Protein AF-0000000073367921 (afdb_homodimer)

Foldseek 3Di:
DDPPPPPCVVVVPDDDDQDADAPDDQVPFDADDDPVSVQVVVLVVDDPVPLLFKKWKKKFFAAPRRGTLDMDTQDIDGDVDTDGDLCSVVVVNVSSVGQEMEMEIEDSVQDADDDPVRLVVVVVNQVVCVVVNHHYPWYWYDDNVDIDICVVVVND/DDPPPPCCVVVVPDDDDQDADAPDDQVPFDADDDPVSVQVVVLVVDDPVPLLFKKWKKKFFAAPRRGTLDMDTQDIDGDVDTDGDLCSVVVVNVSSVGQEMEMEIEDSVQDADDDPVRLVVVVVNQVVCVVVNHHYPWYWYDDNVDIDICVVVVND

InterPro domains:
  IPR001405 Uncharacterised protein family UPF0758 [PTHR30471] (14-155)
  IPR020891 Uncharacterised protein family UPF0758, conserved site [PS01302] (105-110)
  IPR025657 RadC-like JAB domain [PF04002] (32-154)
  IPR025657 RadC-like JAB domain [cd08071] (36-151)
  IPR037518 MPN domain [PS50249] (31-156)

Secondary structure (DSSP, 8-state):
-------GGGGGSBPPP------S-GGGS-B--SHHHHHHHHHHHS-TTTTTTSEEEEEEEE-TTSBEEEEEEEEEE-TT-PPP-HHHHHHHHHHTT-SEEEEEEE-TTS--PPPHHHHHHHHHHHHHHHHTT--EEEEEEE-SS-EEETTTTT--/-------TTGGGSBPP-------S-GGGS-B--SHHHHHHHHHHHS-TTTTTTSEEEEEEEE-TTSBEEEEEEEEEE-TT-PPP-HHHHHHHHHHTT-SEEEEEEE-TTS--PPPHHHHHHHHHHHHHHHHTT--EEEEEEE-SS-EEETTTTT--

Solvent-accessible surface area (backbone atoms only — not comparable to full-atom values): 17488 Å² total; per-residue (Å²): 135,82,82,75,78,71,79,58,62,57,79,55,39,48,73,84,82,95,82,71,85,76,92,60,62,72,87,72,25,53,65,51,86,45,71,65,49,46,47,52,51,50,56,68,63,46,58,78,90,36,50,61,69,32,27,40,33,34,37,40,27,16,37,88,83,32,24,45,58,22,51,41,78,59,29,72,28,57,89,89,56,58,74,76,47,50,46,59,48,48,42,52,34,52,54,67,61,30,45,28,33,34,38,35,34,35,35,40,86,59,59,46,75,77,50,72,67,53,51,51,50,51,49,53,49,36,51,42,16,54,63,43,64,28,40,59,69,35,42,35,25,41,42,101,85,51,71,31,45,28,48,84,69,69,70,107,136,83,81,73,76,70,78,56,56,48,77,50,38,45,72,79,82,93,82,71,85,79,92,62,62,72,85,76,29,57,65,52,85,46,74,65,48,47,48,52,56,50,54,71,67,46,56,78,91,36,50,60,70,32,28,41,33,35,36,39,26,16,36,88,82,31,24,47,58,23,55,45,78,59,29,73,30,55,88,88,56,57,76,77,47,48,46,58,48,49,42,52,32,51,54,66,60,30,45,27,34,34,38,36,34,34,35,41,86,59,60,46,77,78,51,71,68,52,51,50,50,51,50,53,50,35,50,43,15,54,63,41,65,27,41,59,69,36,43,34,25,41,43,102,86,51,72,31,45,29,47,84,70,68,70,108

Sequence (312 aa):
MKNQHQNTDWQKVSEIELIYKTKVKSTERPCITSSRDAYRILLDSWDPGKIEFFEQFKVLLLSQSNRVLGIYEVSSGGISGTLVDMRMLFAAALKAAAVGIIITHNHPSGKTSPSEADRNMTRKIREAGKLLDIPLLDHLIVTPETYYSFADEGALMKNQHQNTDWQKVSEIELIYKTKVKSTERPCITSSRDAYRILLDSWDPGKIEFFEQFKVLLLSQSNRVLGIYEVSSGGISGTLVDMRMLFAAALKAAAVGIIITHNHPSGKTSPSEADRNMTRKIREAGKLLDIPLLDHLIVTPETYYSFADEGAL

Structure (mmCIF, N/CA/C/O backbone):
data_AF-0000000073367921-model_v1
#
loop_
_entity.id
_entity.type
_entity.pdbx_description
1 polymer 'DNA repair protein RadC'
#
loop_
_atom_site.group_PDB
_atom_site.id
_atom_site.type_symbol
_atom_site.label_atom_id
_atom_site.label_alt_id
_atom_site.label_comp_id
_atom_site.label_asym_id
_atom_site.label_entity_id
_atom_site.label_seq_id
_atom_site.pdbx_PDB_ins_code
_atom_site.Cartn_x
_atom_site.Cartn_y
_atom_site.Cartn_z
_atom_site.occupancy
_atom_site.B_iso_or_equiv
_atom_site.auth_seq_id
_atom_site.auth_comp_id
_atom_site.auth_asym_id
_atom_site.auth_atom_id
_atom_site.pdbx_PDB_model_num
ATOM 1 N N . MET A 1 1 ? 3.629 49.969 3.33 1 35.19 1 MET A N 1
ATOM 2 C CA . MET A 1 1 ? 3.104 49.188 2.217 1 35.19 1 MET A CA 1
ATOM 3 C C . MET A 1 1 ? 3.697 47.781 2.213 1 35.19 1 MET A C 1
ATOM 5 O O . MET A 1 1 ? 4.844 47.594 1.809 1 35.19 1 MET A O 1
ATOM 9 N N . LYS A 1 2 ? 3.479 46.906 3.295 1 35.84 2 LYS A N 1
ATOM 10 C CA . LYS A 1 2 ? 4.133 45.656 3.662 1 35.84 2 LYS A CA 1
ATOM 11 C C . LYS A 1 2 ? 3.889 44.562 2.607 1 35.84 2 LYS A C 1
ATOM 13 O O . LYS A 1 2 ? 2.752 44.375 2.174 1 35.84 2 LYS A O 1
ATOM 18 N N . ASN A 1 3 ? 4.824 44.219 1.714 1 33.72 3 ASN A N 1
ATOM 19 C CA . ASN A 1 3 ? 4.887 43.156 0.721 1 33.72 3 ASN A CA 1
ATOM 20 C C . ASN A 1 3 ? 4.453 41.812 1.311 1 33.72 3 ASN A C 1
ATOM 22 O O . ASN A 1 3 ? 5.152 41.25 2.146 1 33.72 3 ASN A O 1
ATOM 26 N N . GLN A 1 4 ? 3.213 41.531 1.454 1 33.66 4 GLN A N 1
ATOM 27 C CA . GLN A 1 4 ? 2.656 40.25 1.873 1 33.66 4 GLN A CA 1
ATOM 28 C C . GLN A 1 4 ? 3.221 39.125 1.035 1 33.66 4 GLN A C 1
ATOM 30 O O . GLN A 1 4 ? 2.91 39 -0.152 1 33.66 4 GLN A O 1
ATOM 35 N N . HIS A 1 5 ? 4.445 38.688 1.117 1 36.75 5 HIS A N 1
ATOM 36 C CA . HIS A 1 5 ? 4.992 37.469 0.537 1 36.75 5 HIS A CA 1
ATOM 37 C C . HIS A 1 5 ? 3.996 36.312 0.636 1 36.75 5 HIS A C 1
ATOM 39 O O . HIS A 1 5 ? 3.717 35.844 1.731 1 36.75 5 HIS A O 1
ATOM 45 N N . GLN A 1 6 ? 2.926 36.281 -0.144 1 38.12 6 GLN A N 1
ATOM 46 C CA . GLN A 1 6 ? 1.988 35.188 -0.309 1 38.12 6 GLN A CA 1
ATOM 47 C C . GLN A 1 6 ? 2.723 33.844 -0.423 1 38.12 6 GLN A C 1
ATOM 49 O O . GLN A 1 6 ? 3.559 33.688 -1.312 1 38.12 6 GLN A O 1
ATOM 54 N N . ASN A 1 7 ? 3.117 33.281 0.628 1 37.12 7 ASN A N 1
ATOM 55 C CA . ASN A 1 7 ? 3.773 31.969 0.697 1 37.12 7 ASN A CA 1
ATOM 56 C C . ASN A 1 7 ? 3.127 30.969 -0.251 1 37.12 7 ASN A C 1
ATOM 58 O O . ASN A 1 7 ? 2.041 30.453 0.025 1 37.12 7 ASN A O 1
ATOM 62 N N . THR A 1 8 ? 3.182 31.172 -1.61 1 44.78 8 THR A N 1
ATOM 63 C CA . THR A 1 8 ? 2.814 30.438 -2.814 1 44.78 8 THR A CA 1
ATOM 64 C C . THR A 1 8 ? 3.387 29.031 -2.777 1 44.78 8 THR A C 1
ATOM 66 O O . THR A 1 8 ? 3.303 28.297 -3.764 1 44.78 8 THR A O 1
ATOM 69 N N . ASP A 1 9 ? 3.971 28.734 -1.716 1 49.84 9 ASP A N 1
ATOM 70 C CA . ASP A 1 9 ? 4.668 27.453 -1.732 1 49.84 9 ASP A CA 1
ATOM 71 C C . ASP A 1 9 ? 3.688 26.297 -1.879 1 49.84 9 ASP A C 1
ATOM 73 O O . ASP A 1 9 ? 4.004 25.281 -2.508 1 49.84 9 ASP A O 1
ATOM 77 N N . TRP A 1 10 ? 2.463 26.547 -1.35 1 47.75 10 TRP A N 1
ATOM 78 C CA . TRP A 1 10 ? 1.469 25.484 -1.453 1 47.75 10 TRP A CA 1
ATOM 79 C C . TRP A 1 10 ? 1.066 25.266 -2.906 1 47.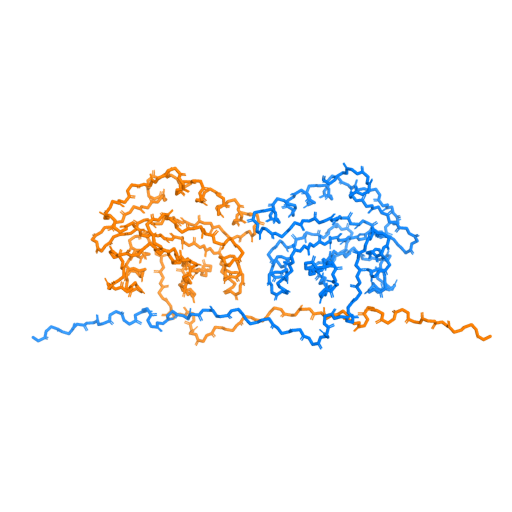75 10 TRP A C 1
ATOM 81 O O . TRP A 1 10 ? 0.648 24.156 -3.275 1 47.75 10 TRP A O 1
ATOM 91 N N . GLN A 1 11 ? 1.005 26.359 -3.621 1 48.75 11 GLN A N 1
ATOM 92 C CA . GLN A 1 11 ? 0.584 26.234 -5.012 1 48.75 11 GLN A CA 1
ATOM 93 C C . GLN A 1 11 ? 1.491 25.281 -5.777 1 48.75 11 GLN A C 1
ATOM 95 O O . GLN A 1 11 ? 1.134 24.812 -6.859 1 48.75 11 GLN A O 1
ATOM 100 N N . LYS A 1 12 ? 2.553 25.078 -5.031 1 49.38 12 LYS A N 1
ATOM 101 C CA . LYS A 1 12 ? 3.52 24.25 -5.754 1 49.38 12 LYS A CA 1
ATOM 102 C C . LYS A 1 12 ? 3.363 22.781 -5.402 1 49.38 12 LYS A C 1
ATOM 104 O O . LYS A 1 12 ? 4.16 21.938 -5.828 1 49.38 12 LYS A O 1
ATOM 109 N N . VAL A 1 13 ? 2.34 22.516 -4.633 1 49.47 13 VAL A N 1
ATOM 110 C CA . VAL A 1 13 ? 2.164 21.109 -4.234 1 49.47 13 VAL A CA 1
ATOM 111 C C . VAL A 1 13 ? 1.193 20.422 -5.191 1 49.47 13 VAL A C 1
ATOM 113 O O . VAL A 1 13 ? 0.125 20.953 -5.496 1 49.47 13 VAL A O 1
ATOM 116 N N . SER A 1 14 ? 1.563 19.422 -5.977 1 47.34 14 SER A N 1
ATOM 117 C CA . SER A 1 14 ? 0.716 18.703 -6.926 1 47.34 14 SER A CA 1
ATOM 118 C C . SER A 1 14 ? -0.32 17.859 -6.211 1 47.34 14 SER A C 1
ATOM 120 O O . SER A 1 14 ? -0.023 17.25 -5.18 1 47.34 14 SER A O 1
ATOM 122 N N . GLU A 1 15 ? -1.602 18.141 -6.445 1 48.62 15 GLU A N 1
ATOM 123 C CA . GLU A 1 15 ? -2.654 17.188 -6.082 1 48.62 15 GLU A CA 1
ATOM 124 C C . GLU A 1 15 ? -2.555 15.914 -6.906 1 48.62 15 GLU A C 1
ATOM 126 O O . GLU A 1 15 ? -2.326 15.961 -8.117 1 48.62 15 GLU A O 1
ATOM 131 N N . ILE A 1 16 ? -2.459 14.727 -6.371 1 48.38 16 ILE A N 1
ATOM 132 C CA . ILE A 1 16 ? -2.346 13.445 -7.07 1 48.38 16 ILE A CA 1
ATOM 133 C C . ILE A 1 16 ? -3.725 12.805 -7.203 1 48.38 16 ILE A C 1
ATOM 135 O O . ILE A 1 16 ? -4.492 12.766 -6.238 1 48.38 16 ILE A O 1
ATOM 139 N N . GLU A 1 17 ? -4.246 12.547 -8.547 1 47.72 17 GLU A N 1
ATOM 140 C CA . GLU A 1 17 ? -5.449 11.773 -8.828 1 47.72 17 GLU A CA 1
ATOM 141 C C . GLU A 1 17 ? -5.102 10.359 -9.289 1 47.72 17 GLU A C 1
ATOM 143 O O . GLU A 1 17 ? -4.188 10.172 -10.094 1 47.72 17 GLU A O 1
ATOM 148 N N . LEU A 1 18 ? -5.676 9.266 -8.703 1 46.84 18 LEU A N 1
ATOM 149 C CA . LEU A 1 18 ? -5.48 7.867 -9.07 1 46.84 18 LEU A CA 1
ATOM 150 C C . LEU A 1 18 ? -6.48 7.438 -10.133 1 46.84 18 LEU A C 1
ATOM 152 O O . LEU A 1 18 ? -7.695 7.551 -9.93 1 46.84 18 LEU A O 1
ATOM 156 N N . ILE A 1 19 ? -6.043 7.324 -11.492 1 44.56 19 ILE A N 1
ATOM 157 C CA . ILE A 1 19 ? -6.914 6.848 -12.562 1 44.56 19 ILE A CA 1
ATOM 158 C C . ILE A 1 19 ? -6.539 5.414 -12.938 1 44.56 19 ILE A C 1
ATOM 160 O O . ILE A 1 19 ? -5.363 5.105 -13.141 1 44.56 19 ILE A O 1
ATOM 164 N N . TYR A 1 20 ? -7.48 4.402 -12.836 1 47.53 20 TYR A N 1
ATOM 165 C CA . TYR A 1 20 ? -7.367 2.994 -13.203 1 47.53 20 TYR A CA 1
ATOM 166 C C . TYR A 1 20 ? -7.926 2.754 -14.602 1 47.53 20 TYR A C 1
ATOM 168 O O . TYR A 1 20 ? -9.039 3.176 -14.914 1 47.53 20 TYR A O 1
ATOM 176 N N . LYS A 1 21 ? -7.031 2.326 -15.594 1 49.62 21 LYS A N 1
ATOM 177 C CA . LYS A 1 21 ? -7.582 2.012 -16.906 1 49.62 21 LYS A CA 1
ATOM 178 C C . LYS A 1 21 ? -7.352 0.547 -17.266 1 49.62 21 LYS A C 1
ATOM 180 O O . LYS A 1 21 ? -6.238 0.036 -17.125 1 49.62 21 LYS A O 1
ATOM 185 N N . THR A 1 22 ? -8.453 -0.285 -17.203 1 56.12 22 THR A N 1
ATOM 186 C CA . THR A 1 22 ? -8.328 -1.652 -17.703 1 56.12 22 THR A CA 1
ATOM 187 C C . THR A 1 22 ? -8.93 -1.784 -19.094 1 56.12 22 THR A C 1
ATOM 189 O O . THR A 1 22 ? -9.93 -1.131 -19.406 1 56.12 22 THR A O 1
ATOM 192 N N . LYS A 1 23 ? -8.117 -2.5 -20 1 58.22 23 LYS A N 1
ATOM 193 C CA . LYS A 1 23 ? -8.531 -2.623 -21.391 1 58.22 23 LYS A CA 1
ATOM 194 C C . LYS A 1 23 ? -9.477 -3.811 -21.578 1 58.22 23 LYS A C 1
ATOM 196 O O . LYS A 1 23 ? -10.117 -3.939 -22.625 1 58.22 23 LYS A O 1
ATOM 201 N N . VAL A 1 24 ? -9.57 -4.738 -20.656 1 65.06 24 VAL A N 1
ATOM 202 C CA . VAL A 1 24 ? -10.352 -5.945 -20.906 1 65.06 24 VAL A CA 1
ATOM 203 C C . VAL A 1 24 ? -11.664 -5.867 -20.141 1 65.06 24 VAL A C 1
ATOM 205 O O . VAL A 1 24 ? -11.703 -5.402 -19 1 65.06 24 VAL A O 1
ATOM 208 N N . LYS A 1 25 ? -12.75 -6.234 -20.844 1 73.94 25 LYS A N 1
ATOM 209 C CA . LYS A 1 25 ? -14.047 -6.273 -20.188 1 73.94 25 LYS A CA 1
ATOM 210 C C . LYS A 1 25 ? -14.031 -7.238 -19 1 73.94 25 LYS A C 1
ATOM 212 O O . LYS A 1 25 ? -13.492 -8.344 -19.094 1 73.94 25 LYS A O 1
ATOM 217 N N . SER A 1 26 ? -14.539 -6.859 -17.969 1 76.12 26 SER A N 1
ATOM 218 C CA . SER A 1 26 ? -14.523 -7.59 -16.703 1 76.12 26 SER A CA 1
ATOM 219 C C . SER A 1 26 ? -15.094 -8.992 -16.875 1 76.12 26 SER A C 1
ATOM 221 O O . SER A 1 26 ? -14.57 -9.953 -16.312 1 76.12 26 SER A O 1
ATOM 223 N N . THR A 1 27 ? -16.062 -9.141 -17.703 1 77.94 27 THR A N 1
ATOM 224 C CA . THR A 1 27 ? -16.766 -10.414 -17.844 1 77.94 27 THR A CA 1
ATOM 225 C C . THR A 1 27 ? -15.93 -11.422 -18.609 1 77.94 27 THR A C 1
ATOM 227 O O . THR A 1 27 ? -16.188 -12.625 -18.578 1 77.94 27 THR A O 1
ATOM 230 N N . GLU A 1 28 ? -14.992 -10.992 -19.266 1 85.25 28 GLU A N 1
ATOM 231 C CA . GLU A 1 28 ? -14.164 -11.859 -20.109 1 85.25 28 GLU A CA 1
ATOM 232 C C . GLU A 1 28 ? -12.906 -12.305 -19.375 1 85.25 28 GLU A C 1
ATOM 234 O O . GLU A 1 28 ? -12.164 -13.172 -19.844 1 85.25 28 GLU A O 1
ATOM 239 N N . ARG A 1 29 ? -12.805 -11.859 -18.234 1 88.88 29 ARG A N 1
ATOM 240 C CA . ARG A 1 29 ? -11.633 -12.211 -17.438 1 88.88 29 ARG A CA 1
ATOM 241 C C . ARG A 1 29 ? -11.812 -13.555 -16.75 1 88.88 29 ARG A C 1
ATOM 243 O O . ARG A 1 29 ? -12.906 -13.867 -16.266 1 88.88 29 ARG A O 1
ATOM 250 N N . PRO A 1 30 ? -10.75 -14.359 -16.703 1 90.94 30 PRO A N 1
ATOM 251 C CA . PRO A 1 30 ? -10.859 -15.633 -15.984 1 90.94 30 PRO A CA 1
ATOM 252 C C . PRO A 1 30 ? -11.258 -15.453 -14.523 1 90.94 30 PRO A C 1
ATOM 254 O O . PRO A 1 30 ? -10.859 -14.477 -13.883 1 90.94 30 PRO A O 1
ATOM 257 N N . CYS A 1 31 ? -12.039 -16.391 -14.031 1 94.38 31 CYS A N 1
ATOM 258 C CA . CYS A 1 31 ? -12.461 -16.406 -12.633 1 94.38 31 CYS A CA 1
ATOM 259 C C . CYS A 1 31 ? -11.695 -17.469 -11.844 1 94.38 31 CYS A C 1
ATOM 261 O O . CYS A 1 31 ? -11.555 -18.609 -12.297 1 94.38 31 CYS A O 1
ATOM 263 N N . ILE A 1 32 ? -11.18 -17.125 -10.711 1 96.56 32 ILE A N 1
ATOM 264 C CA . ILE A 1 32 ? -10.461 -18.062 -9.852 1 96.56 32 ILE A CA 1
ATOM 265 C C . ILE A 1 32 ? -11.414 -18.641 -8.805 1 96.56 32 ILE A C 1
ATOM 267 O O . ILE A 1 32 ? -11.953 -17.891 -7.977 1 96.56 32 ILE A O 1
ATOM 271 N N . THR A 1 33 ? -11.547 -19.922 -8.812 1 96.62 33 THR A N 1
ATOM 272 C CA . THR A 1 33 ? -12.445 -20.531 -7.848 1 96.62 33 THR A CA 1
ATOM 273 C C . THR A 1 33 ? -11.711 -21.578 -7.008 1 96.62 33 THR A C 1
ATOM 275 O O . THR A 1 33 ? -12.281 -22.156 -6.082 1 96.62 33 THR A O 1
ATOM 278 N N . SER A 1 34 ? -10.469 -21.812 -7.352 1 97.69 34 SER A N 1
ATOM 279 C CA . SER A 1 34 ? -9.641 -22.766 -6.629 1 97.69 34 SER A CA 1
ATOM 280 C C . SER A 1 34 ? -8.156 -22.484 -6.82 1 97.69 34 SER A C 1
ATOM 282 O O . SER A 1 34 ? -7.785 -21.719 -7.715 1 97.69 34 SER A O 1
ATOM 284 N N . SER A 1 35 ? -7.402 -23.156 -5.926 1 98.38 35 SER A N 1
ATOM 285 C CA . SER A 1 35 ? -5.957 -23.047 -6.094 1 98.38 35 SER A CA 1
ATOM 286 C C . SER A 1 35 ? -5.512 -23.625 -7.434 1 98.38 35 SER A C 1
ATOM 288 O O . SER A 1 35 ? -4.555 -23.125 -8.039 1 98.38 35 SER A O 1
ATOM 290 N N . ARG A 1 36 ? -6.172 -24.594 -7.875 1 97.69 36 ARG A N 1
ATOM 291 C CA . ARG A 1 36 ? -5.855 -25.203 -9.164 1 97.69 36 ARG A CA 1
ATOM 292 C C . ARG A 1 36 ? -6.086 -24.219 -10.305 1 97.69 36 ARG A C 1
ATOM 294 O O . ARG A 1 36 ? -5.277 -24.141 -11.234 1 97.69 36 ARG A O 1
ATOM 301 N N . ASP A 1 37 ? -7.203 -23.484 -10.266 1 96.44 37 ASP A N 1
ATOM 302 C CA . ASP A 1 37 ? -7.457 -22.438 -11.258 1 96.44 37 ASP A CA 1
ATOM 303 C C . ASP A 1 37 ? -6.312 -21.422 -11.305 1 96.44 37 ASP A C 1
ATOM 305 O O . ASP A 1 37 ? -5.82 -21.094 -12.383 1 96.44 37 ASP A O 1
ATOM 309 N N . ALA A 1 38 ? -5.957 -21.016 -10.109 1 97.38 38 ALA A N 1
ATOM 310 C CA . ALA A 1 38 ? -4.875 -20.047 -10 1 97.38 38 ALA A CA 1
ATOM 311 C C . ALA A 1 38 ? -3.576 -20.594 -10.586 1 97.38 38 ALA A C 1
ATOM 313 O O . ALA A 1 38 ? -2.904 -19.922 -11.367 1 97.38 38 ALA A O 1
ATOM 314 N N . TYR A 1 39 ? -3.316 -21.812 -10.219 1 97.38 39 TYR A N 1
ATOM 315 C CA . TYR A 1 39 ? -2.105 -22.453 -10.711 1 97.38 39 TYR A CA 1
ATOM 316 C C . TYR A 1 39 ? -2.09 -22.5 -12.234 1 97.38 39 TYR A C 1
ATOM 318 O O . TYR A 1 39 ? -1.087 -22.156 -12.859 1 97.38 39 TYR A O 1
ATOM 326 N N . ARG A 1 40 ? -3.121 -22.891 -12.812 1 95 40 ARG A N 1
ATOM 327 C CA . ARG A 1 40 ? -3.199 -23.016 -14.258 1 95 40 ARG A CA 1
ATOM 328 C C . ARG A 1 40 ? -2.975 -21.672 -14.938 1 95 40 ARG A C 1
ATOM 330 O O . ARG A 1 40 ? -2.191 -21.578 -15.891 1 95 40 ARG A O 1
ATOM 337 N N . ILE A 1 41 ? -3.639 -20.688 -14.477 1 92.25 41 ILE A N 1
ATOM 338 C CA . ILE A 1 41 ? -3.543 -19.359 -15.062 1 92.25 41 ILE A CA 1
ATOM 339 C C . ILE A 1 41 ? -2.115 -18.828 -14.922 1 92.25 41 ILE A C 1
ATOM 341 O O . ILE A 1 41 ? -1.557 -18.266 -15.867 1 92.25 41 ILE A O 1
ATOM 345 N N . LEU A 1 42 ? -1.522 -19.047 -13.766 1 92.25 42 LEU A N 1
ATOM 346 C CA . LEU A 1 42 ? -0.17 -18.578 -13.492 1 92.25 42 LEU A CA 1
ATOM 347 C C . LEU A 1 42 ? 0.849 -19.328 -14.352 1 92.25 42 LEU A C 1
ATOM 349 O O . LEU A 1 42 ? 1.748 -18.703 -14.93 1 92.25 42 LEU A O 1
ATOM 353 N N . LEU A 1 43 ? 0.703 -20.609 -14.398 1 91.12 43 LEU A N 1
ATOM 354 C CA . LEU A 1 43 ? 1.623 -21.406 -15.203 1 91.12 43 LEU A CA 1
ATOM 355 C C . LEU A 1 43 ? 1.553 -20.984 -16.672 1 91.12 43 LEU A C 1
ATOM 357 O O . LEU A 1 43 ? 2.582 -20.875 -17.344 1 91.12 43 LEU A O 1
ATOM 361 N N . ASP A 1 44 ? 0.338 -20.703 -17.156 1 88.31 44 ASP A N 1
ATOM 362 C CA . ASP A 1 44 ? 0.147 -20.297 -18.547 1 88.31 44 ASP A CA 1
ATOM 363 C C . ASP A 1 44 ? 0.842 -18.969 -18.828 1 88.31 44 ASP A C 1
ATOM 365 O O . ASP A 1 44 ? 1.261 -18.703 -19.953 1 88.31 44 ASP A O 1
ATOM 369 N N . SER A 1 45 ? 0.952 -18.203 -17.797 1 84.5 45 SER A N 1
ATOM 370 C CA . SER A 1 45 ? 1.554 -16.891 -17.969 1 84.5 45 SER A CA 1
ATOM 371 C C . SER A 1 45 ? 3.068 -16.953 -17.797 1 84.5 45 SER A C 1
ATOM 373 O O . SER A 1 45 ? 3.766 -15.961 -18.062 1 84.5 45 SER A O 1
ATOM 375 N N . TRP A 1 46 ? 3.574 -18.125 -17.344 1 88.44 46 TRP A N 1
ATOM 376 C CA . TRP A 1 46 ? 4.996 -18.25 -17.047 1 88.44 46 TRP A CA 1
ATOM 377 C C . TRP A 1 46 ? 5.793 -18.609 -18.297 1 88.44 46 TRP A C 1
ATOM 379 O O . TRP A 1 46 ? 5.336 -19.391 -19.125 1 88.44 46 TRP A O 1
ATOM 389 N N . ASP A 1 47 ? 6.902 -17.969 -18.469 1 85.38 47 ASP A N 1
ATOM 390 C CA . ASP A 1 47 ? 7.832 -18.344 -19.516 1 85.38 47 ASP A CA 1
ATOM 391 C C . ASP A 1 47 ? 8.461 -19.703 -19.234 1 85.38 47 ASP A C 1
ATOM 393 O O . ASP A 1 47 ? 9.227 -19.859 -18.281 1 85.38 47 ASP A O 1
ATOM 397 N N . PRO A 1 48 ? 8.148 -20.672 -20.078 1 86.38 48 PRO A N 1
ATOM 398 C CA . PRO A 1 48 ? 8.68 -22.016 -19.828 1 86.38 48 PRO A CA 1
ATOM 399 C C . PRO A 1 48 ? 10.211 -22.047 -19.859 1 86.38 48 PRO A C 1
ATOM 401 O O . PRO A 1 48 ? 10.82 -22.906 -19.219 1 86.38 48 PRO A O 1
ATOM 404 N N . GLY A 1 49 ? 10.812 -21.203 -20.547 1 86.12 49 GLY A N 1
ATOM 405 C CA . GLY A 1 49 ? 12.266 -21.156 -20.656 1 86.12 49 GLY A CA 1
ATOM 406 C C . GLY A 1 49 ? 12.938 -20.562 -19.422 1 86.12 49 GLY A C 1
ATOM 407 O O . GLY A 1 49 ? 14.156 -20.625 -19.297 1 86.12 49 GLY A O 1
ATOM 408 N N . LYS A 1 50 ? 12.094 -20.109 -18.469 1 87.06 50 LYS A N 1
ATOM 409 C CA . LYS A 1 50 ? 12.68 -19.438 -17.312 1 87.06 50 LYS A CA 1
ATOM 410 C C . LYS A 1 50 ? 12.336 -20.156 -16.016 1 87.06 50 LYS A C 1
ATOM 412 O O . LYS A 1 50 ? 13.094 -20.094 -15.047 1 87.06 50 LYS A O 1
ATOM 417 N N . ILE A 1 51 ? 11.258 -20.797 -15.969 1 87.5 51 ILE A N 1
ATOM 418 C CA . ILE A 1 51 ? 10.672 -21.281 -14.727 1 87.5 51 ILE A CA 1
ATOM 419 C C . ILE A 1 51 ? 11.617 -22.281 -14.062 1 87.5 51 ILE A C 1
ATOM 421 O O . ILE A 1 51 ? 11.578 -22.469 -12.844 1 87.5 51 ILE A O 1
ATOM 425 N N . GLU A 1 52 ? 12.523 -22.875 -14.844 1 86.69 52 GLU A N 1
ATOM 426 C CA . GLU A 1 52 ? 13.43 -23.859 -14.266 1 86.69 52 GLU A CA 1
ATOM 427 C C . GLU A 1 52 ? 14.805 -23.266 -14 1 86.69 52 GLU A C 1
ATOM 429 O O . GLU A 1 52 ? 15.68 -23.922 -13.438 1 86.69 52 GLU A O 1
ATOM 434 N N . PHE A 1 53 ? 14.977 -22.016 -14.32 1 85.25 53 PHE A N 1
ATOM 435 C CA . PHE A 1 53 ? 16.312 -21.453 -14.242 1 85.25 53 PHE A CA 1
ATOM 436 C C . PHE A 1 53 ? 16.344 -20.266 -13.289 1 85.25 53 PHE A C 1
ATOM 438 O O . PHE A 1 53 ? 17.359 -20 -12.648 1 85.25 53 PHE A O 1
ATOM 445 N N . PHE A 1 54 ? 15.242 -19.562 -13.266 1 86.69 54 PHE A N 1
ATOM 446 C CA . PHE A 1 54 ? 15.156 -18.344 -12.453 1 86.69 54 PHE A CA 1
ATOM 447 C C . PHE A 1 54 ? 14.008 -18.438 -11.461 1 86.69 54 PHE A C 1
ATOM 449 O O . PHE A 1 54 ? 12.961 -19.016 -11.758 1 86.69 54 PHE A O 1
ATOM 456 N N . GLU A 1 55 ? 14.273 -17.875 -10.32 1 90.94 55 GLU A N 1
ATOM 457 C CA . GLU A 1 55 ? 13.164 -17.688 -9.391 1 90.94 55 GLU A CA 1
ATOM 458 C C . GLU A 1 55 ? 12.414 -16.391 -9.672 1 90.94 55 GLU A C 1
ATOM 460 O O . GLU A 1 55 ? 13.023 -15.328 -9.789 1 90.94 55 GLU A O 1
ATOM 465 N N . GLN A 1 56 ? 11.211 -16.547 -9.883 1 91.88 56 GLN A N 1
ATOM 466 C CA . GLN A 1 56 ? 10.344 -15.406 -10.148 1 91.88 56 GLN A CA 1
ATOM 467 C C . GLN A 1 56 ? 9.195 -15.336 -9.148 1 91.88 56 GLN A C 1
ATOM 469 O O . GLN A 1 56 ? 8.641 -16.359 -8.758 1 91.88 56 GLN A O 1
ATOM 474 N N . PHE A 1 57 ? 8.969 -14.125 -8.703 1 94.06 57 PHE A N 1
ATOM 475 C CA . PHE A 1 57 ? 7.855 -13.844 -7.801 1 94.06 57 PHE A CA 1
ATOM 476 C C . PHE A 1 57 ? 6.801 -12.984 -8.492 1 94.06 57 PHE A C 1
ATOM 478 O O . PHE A 1 57 ? 7.113 -11.922 -9.031 1 94.06 57 PHE A O 1
ATOM 485 N N . LYS A 1 58 ? 5.57 -13.469 -8.477 1 92.94 58 LYS A N 1
ATOM 486 C CA . LYS A 1 58 ? 4.473 -12.773 -9.148 1 92.94 58 LYS A CA 1
ATOM 487 C C . LYS A 1 58 ? 3.271 -12.609 -8.227 1 92.94 58 LYS A C 1
ATOM 489 O O . LYS A 1 58 ? 3.162 -13.312 -7.215 1 92.94 58 LYS A O 1
ATOM 494 N N . VAL A 1 59 ? 2.477 -11.68 -8.617 1 96.06 59 VAL A N 1
ATOM 495 C CA . VAL A 1 59 ? 1.222 -11.484 -7.898 1 96.06 59 VAL A CA 1
ATOM 496 C C . VAL A 1 59 ? 0.055 -11.484 -8.883 1 96.06 59 VAL A C 1
ATOM 498 O O . VAL A 1 59 ? 0.141 -10.891 -9.961 1 96.06 59 VAL A O 1
ATOM 501 N N . LEU A 1 60 ? -0.911 -12.281 -8.617 1 95.62 60 LEU A N 1
ATOM 502 C CA . LEU A 1 60 ? -2.197 -12.305 -9.305 1 95.62 60 LEU A CA 1
ATOM 503 C C . LEU A 1 60 ? -3.188 -11.359 -8.633 1 95.62 60 LEU A C 1
ATOM 505 O O . LEU A 1 60 ? -3.457 -11.477 -7.438 1 95.62 60 LEU A O 1
ATOM 509 N N . LEU A 1 61 ? -3.723 -10.398 -9.375 1 95.56 61 LEU A N 1
ATOM 510 C CA . LEU A 1 61 ? -4.613 -9.359 -8.875 1 95.56 61 LEU A CA 1
ATOM 511 C C . LEU A 1 61 ? -6.07 -9.695 -9.188 1 95.56 61 LEU A C 1
ATOM 513 O O . LEU A 1 61 ? -6.414 -9.961 -10.336 1 95.56 61 LEU A O 1
ATOM 517 N N . LEU A 1 62 ? -6.91 -9.586 -8.156 1 96.44 62 LEU A N 1
ATOM 518 C CA . LEU A 1 62 ? -8.266 -10.086 -8.344 1 96.44 62 LEU A CA 1
ATOM 519 C C . LEU A 1 62 ? -9.297 -9.008 -8.023 1 96.44 62 LEU A C 1
ATOM 521 O O . LEU A 1 62 ? -9.07 -8.164 -7.152 1 96.44 62 LEU A O 1
ATOM 525 N N . SER A 1 63 ? -10.383 -9.133 -8.734 1 94.31 63 SER A N 1
ATOM 526 C CA . SER A 1 63 ? -11.547 -8.312 -8.438 1 94.31 63 SER A CA 1
ATOM 527 C C . SER A 1 63 ? -12.391 -8.93 -7.32 1 94.31 63 SER A C 1
ATOM 529 O O . SER A 1 63 ? -12.07 -10.016 -6.824 1 94.31 63 SER A O 1
ATOM 531 N N . GLN A 1 64 ? -13.352 -8.211 -6.961 1 94.31 64 GLN A N 1
ATOM 532 C CA . GLN A 1 64 ? -14.25 -8.656 -5.902 1 94.31 64 GLN A CA 1
ATOM 533 C C . GLN A 1 64 ? -14.891 -10 -6.254 1 94.31 64 GLN A C 1
ATOM 535 O O . GLN A 1 64 ? -15.164 -10.812 -5.367 1 94.31 64 GLN A O 1
ATOM 540 N N . SER A 1 65 ? -15.125 -10.211 -7.527 1 94.44 65 SER A N 1
ATOM 541 C CA . SER A 1 65 ? -15.742 -11.453 -7.977 1 94.44 65 SER A CA 1
ATOM 542 C C . SER A 1 65 ? -14.695 -12.516 -8.281 1 94.44 65 SER A C 1
ATOM 544 O O . SER A 1 65 ? -14.984 -13.508 -8.961 1 94.44 65 SER A O 1
ATOM 546 N N . ASN A 1 66 ? -13.438 -12.312 -7.914 1 95.38 66 ASN A N 1
ATOM 547 C CA . ASN A 1 66 ? -12.312 -13.227 -8.086 1 95.38 66 ASN A CA 1
ATOM 548 C C . ASN A 1 66 ? -11.945 -13.398 -9.555 1 95.38 66 ASN A C 1
ATOM 550 O O . ASN A 1 66 ? -11.539 -14.477 -9.977 1 95.38 66 ASN A O 1
ATOM 554 N N . ARG A 1 67 ? -12.242 -12.344 -10.273 1 94.44 67 ARG A N 1
ATOM 555 C CA . ARG A 1 67 ? -11.781 -12.32 -11.656 1 94.44 67 ARG A CA 1
ATOM 556 C C . ARG A 1 67 ? -10.391 -11.695 -11.758 1 94.44 67 ARG A C 1
ATOM 558 O O . ARG A 1 67 ? -10.086 -10.727 -11.055 1 94.44 67 ARG A O 1
ATOM 565 N N . VAL A 1 68 ? -9.672 -12.219 -12.703 1 93.12 68 VAL A N 1
ATOM 566 C CA . VAL A 1 68 ? -8.273 -11.805 -12.836 1 93.12 68 VAL A CA 1
ATOM 567 C C . VAL A 1 68 ? -8.203 -10.422 -13.477 1 93.12 68 VAL A C 1
ATOM 569 O O . VAL A 1 68 ? -8.641 -10.242 -14.617 1 93.12 68 VAL A O 1
ATOM 572 N N . LEU A 1 69 ? -7.629 -9.516 -12.688 1 91.12 69 LEU A N 1
ATOM 573 C CA . LEU A 1 69 ? -7.391 -8.172 -13.195 1 91.12 69 LEU A CA 1
ATOM 574 C C . LEU A 1 69 ? -6.07 -8.102 -13.961 1 91.12 69 LEU A C 1
ATOM 576 O O . LEU A 1 69 ? -5.934 -7.332 -14.906 1 91.12 69 LEU A O 1
ATOM 580 N N . GLY A 1 70 ? -5.121 -8.867 -13.516 1 89.44 70 GLY A N 1
ATOM 581 C CA . GLY A 1 70 ? -3.793 -8.891 -14.109 1 89.44 70 GLY A CA 1
ATOM 582 C C . GLY A 1 70 ? -2.783 -9.672 -13.289 1 89.44 70 GLY A C 1
ATOM 583 O O . GLY A 1 70 ? -3.092 -10.133 -12.188 1 89.44 70 GLY A O 1
ATOM 584 N N . ILE A 1 71 ? -1.643 -9.906 -13.93 1 90.44 71 ILE A N 1
ATOM 585 C CA . ILE A 1 71 ? -0.493 -10.523 -13.281 1 90.44 71 ILE A CA 1
ATOM 586 C C . ILE A 1 71 ? 0.705 -9.578 -13.336 1 90.44 71 ILE A C 1
ATOM 588 O O . ILE A 1 71 ? 0.962 -8.953 -14.367 1 90.44 71 ILE A O 1
ATOM 592 N N . TYR A 1 72 ? 1.362 -9.414 -12.219 1 89 72 TYR A N 1
ATOM 593 C CA . TYR A 1 72 ? 2.543 -8.562 -12.133 1 89 72 TYR A CA 1
ATOM 594 C C . TYR A 1 72 ? 3.744 -9.344 -11.609 1 89 72 TYR A C 1
ATOM 596 O O . TYR A 1 72 ? 3.652 -10.016 -10.578 1 89 72 TYR A O 1
ATOM 604 N N . GLU A 1 73 ? 4.832 -9.297 -12.406 1 90.12 73 GLU A N 1
ATOM 605 C CA . GLU A 1 73 ? 6.086 -9.875 -11.922 1 90.12 73 GLU A CA 1
ATOM 606 C C . GLU A 1 73 ? 6.82 -8.914 -10.992 1 90.12 73 GLU A C 1
ATOM 608 O O . GLU A 1 73 ? 7.355 -7.898 -11.438 1 90.12 73 GLU A O 1
ATOM 613 N N . VAL A 1 74 ? 6.879 -9.273 -9.75 1 89.94 74 VAL A N 1
ATOM 614 C CA . VAL A 1 74 ? 7.426 -8.398 -8.719 1 89.94 74 VAL A CA 1
ATOM 615 C C . VAL A 1 74 ? 8.953 -8.469 -8.734 1 89.94 74 VAL A C 1
ATOM 617 O O . VAL A 1 74 ? 9.625 -7.449 -8.555 1 89.94 74 VAL A O 1
ATOM 620 N N . SER A 1 75 ? 9.445 -9.625 -8.805 1 87.5 75 SER A N 1
ATOM 621 C CA . SER A 1 75 ? 10.891 -9.797 -8.805 1 87.5 75 SER A CA 1
ATOM 622 C C . SER A 1 75 ? 11.297 -11.023 -9.625 1 87.5 75 SER A C 1
ATOM 624 O O . SER A 1 75 ? 10.5 -11.938 -9.82 1 87.5 75 SER A O 1
ATOM 626 N N . SER A 1 76 ? 12.406 -10.828 -10.172 1 86 76 SER A N 1
ATOM 627 C CA . SER A 1 76 ? 13.055 -11.93 -10.875 1 86 76 SER A CA 1
ATOM 628 C C . SER A 1 76 ? 14.539 -12.023 -10.516 1 86 76 SER A C 1
ATOM 630 O O . SER A 1 76 ? 15.227 -11 -10.453 1 86 76 SER A O 1
ATOM 632 N N . GLY A 1 77 ? 15.055 -13.07 -9.938 1 74.88 77 GLY A N 1
ATOM 633 C CA . GLY A 1 77 ? 16.453 -13.164 -9.555 1 74.88 77 GLY A CA 1
ATOM 634 C C . GLY A 1 77 ? 17 -14.578 -9.648 1 74.88 77 GLY A C 1
ATOM 635 O O . GLY A 1 77 ? 16.297 -15.5 -10.062 1 74.88 77 GLY A O 1
ATOM 636 N N . GLY A 1 78 ? 18.297 -14.617 -9.445 1 59.28 78 GLY A N 1
ATOM 637 C CA . GLY A 1 78 ? 19.031 -15.859 -9.461 1 59.28 78 GLY A CA 1
ATOM 638 C C . GLY A 1 78 ? 18.797 -16.719 -8.234 1 59.28 78 GLY A C 1
ATOM 639 O O . GLY A 1 78 ? 17.766 -16.578 -7.566 1 59.28 78 GLY A O 1
ATOM 640 N N . ILE A 1 79 ? 19.688 -17.562 -7.832 1 50.06 79 ILE A N 1
ATOM 641 C CA . ILE A 1 79 ? 19.703 -18.656 -6.871 1 50.06 79 ILE A CA 1
ATOM 642 C C . ILE A 1 79 ? 19.422 -18.125 -5.473 1 50.06 79 ILE A C 1
ATOM 644 O O . ILE A 1 79 ? 18.781 -18.797 -4.66 1 50.06 79 ILE A O 1
ATOM 648 N N . SER A 1 80 ? 19.922 -16.953 -5.219 1 50.25 80 SER A N 1
ATOM 649 C CA . SER A 1 80 ? 19.922 -16.594 -3.803 1 50.25 80 SER A CA 1
ATOM 650 C C . SER A 1 80 ? 18.562 -16.062 -3.367 1 50.25 8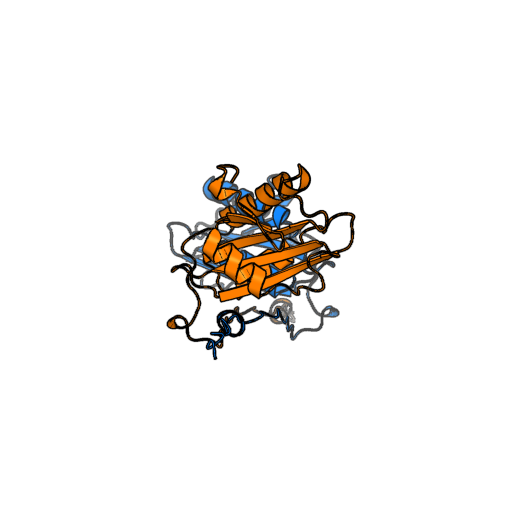0 SER A C 1
ATOM 652 O O . SER A 1 80 ? 18.391 -15.688 -2.207 1 50.25 80 SER A O 1
ATOM 654 N N . GLY A 1 81 ? 17.594 -16.281 -4.098 1 55.16 81 GLY A N 1
ATOM 655 C CA . GLY A 1 81 ? 16.25 -15.945 -3.656 1 55.16 81 GLY A CA 1
ATOM 656 C C . GLY A 1 81 ? 15.875 -14.492 -3.924 1 55.16 81 GLY A C 1
ATOM 657 O O . GLY A 1 81 ? 16.734 -13.68 -4.238 1 55.16 81 GLY A O 1
ATOM 658 N N . THR A 1 82 ? 14.75 -14.211 -4.449 1 56.22 82 THR A N 1
ATOM 659 C CA . THR A 1 82 ? 14.367 -12.852 -4.809 1 56.22 82 THR A CA 1
ATOM 660 C C . THR A 1 82 ? 13.695 -12.148 -3.629 1 56.22 82 THR A C 1
ATOM 662 O O . THR A 1 82 ? 12.938 -12.773 -2.879 1 56.22 82 THR A O 1
ATOM 665 N N . LEU A 1 83 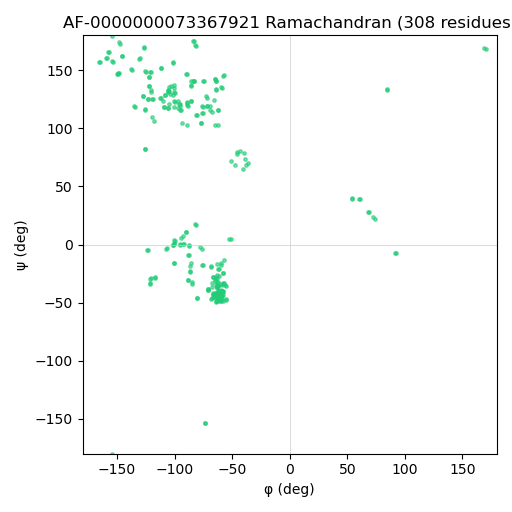? 14.234 -11.047 -3.127 1 74.75 83 LEU A N 1
ATOM 666 C CA . LEU A 1 83 ? 13.602 -10.141 -2.18 1 74.75 83 LEU A CA 1
ATOM 667 C C . LEU A 1 83 ? 12.352 -9.516 -2.777 1 74.75 83 LEU A C 1
ATOM 669 O O . LEU A 1 83 ? 12.328 -9.156 -3.957 1 74.75 83 LEU A O 1
ATOM 673 N N . VAL A 1 84 ? 11.234 -9.789 -2.225 1 88.75 84 VAL A N 1
ATOM 674 C CA . VAL A 1 84 ? 9.977 -9.219 -2.695 1 88.75 84 VAL A CA 1
ATOM 675 C C . VAL A 1 84 ? 9.914 -7.738 -2.32 1 88.75 84 VAL A C 1
ATOM 677 O O . VAL A 1 84 ? 10.078 -7.383 -1.151 1 88.75 84 VAL A O 1
ATOM 680 N N . ASP A 1 85 ? 9.812 -6.969 -3.354 1 90.38 85 ASP A N 1
ATOM 681 C CA . ASP A 1 85 ? 9.602 -5.543 -3.141 1 90.38 85 ASP A CA 1
ATOM 682 C C . ASP A 1 85 ? 8.148 -5.254 -2.762 1 90.38 85 ASP A C 1
ATOM 684 O O . ASP A 1 85 ? 7.273 -5.223 -3.627 1 90.38 85 ASP A O 1
ATOM 688 N N . MET A 1 86 ? 7.914 -4.988 -1.53 1 94.31 86 MET A N 1
ATOM 689 C CA . MET A 1 86 ? 6.574 -4.785 -0.985 1 94.31 86 MET A CA 1
ATOM 690 C C . MET A 1 86 ? 5.906 -3.57 -1.619 1 94.31 86 MET A C 1
ATOM 692 O O . MET A 1 86 ? 4.699 -3.574 -1.858 1 94.31 86 MET A O 1
ATOM 696 N N . ARG A 1 87 ? 6.703 -2.592 -1.866 1 92 87 ARG A N 1
ATOM 697 C CA . ARG A 1 87 ? 6.16 -1.371 -2.455 1 92 87 ARG A CA 1
ATOM 698 C C . ARG A 1 87 ? 5.609 -1.636 -3.852 1 92 87 ARG A C 1
ATOM 700 O O . ARG A 1 87 ? 4.488 -1.228 -4.168 1 92 87 ARG A O 1
ATOM 707 N N . MET A 1 88 ? 6.379 -2.428 -4.57 1 89.19 88 MET A N 1
ATOM 708 C CA . MET A 1 88 ? 5.961 -2.717 -5.938 1 89.19 88 MET A CA 1
ATOM 709 C C . MET A 1 88 ? 4.734 -3.627 -5.949 1 89.19 88 MET A C 1
ATOM 711 O O . MET A 1 88 ? 3.816 -3.428 -6.746 1 89.19 88 MET A O 1
ATOM 715 N N . LEU A 1 89 ? 4.773 -4.516 -5.078 1 94.19 89 LEU A N 1
ATOM 716 C CA . LEU A 1 89 ? 3.662 -5.457 -4.988 1 94.19 89 LEU A CA 1
ATOM 717 C C . LEU A 1 89 ? 2.354 -4.727 -4.707 1 94.19 89 LEU A C 1
ATOM 719 O O . LEU A 1 89 ? 1.38 -4.879 -5.449 1 94.19 89 LEU A O 1
ATOM 723 N N . PHE A 1 90 ? 2.371 -3.889 -3.781 1 95.12 90 PHE A N 1
ATOM 724 C CA . PHE A 1 90 ? 1.111 -3.273 -3.379 1 95.12 90 PHE A CA 1
ATOM 725 C C . PHE A 1 90 ? 0.807 -2.051 -4.234 1 95.12 90 PHE A C 1
ATOM 727 O O . PHE A 1 90 ? -0.352 -1.65 -4.363 1 95.12 90 PHE A O 1
ATOM 734 N N . ALA A 1 91 ? 1.836 -1.463 -4.82 1 90.19 91 ALA A N 1
ATOM 735 C CA . ALA A 1 91 ? 1.551 -0.456 -5.84 1 90.19 91 ALA A CA 1
ATOM 736 C C . ALA A 1 91 ? 0.722 -1.047 -6.977 1 90.19 91 ALA A C 1
ATOM 738 O O . ALA A 1 91 ? -0.258 -0.442 -7.418 1 90.19 91 ALA A O 1
ATOM 739 N N . ALA A 1 92 ? 1.104 -2.236 -7.406 1 88.88 92 ALA A N 1
ATOM 740 C CA . ALA A 1 92 ? 0.369 -2.916 -8.469 1 88.88 92 ALA A CA 1
ATOM 741 C C . ALA A 1 92 ? -1.06 -3.23 -8.039 1 88.88 92 ALA A C 1
ATOM 743 O O . ALA A 1 92 ? -2.008 -3.014 -8.797 1 88.88 92 ALA A O 1
ATOM 744 N N . ALA A 1 93 ? -1.197 -3.725 -6.816 1 94.31 93 ALA A N 1
ATOM 745 C CA . ALA A 1 93 ? -2.514 -4.09 -6.301 1 94.31 93 ALA A CA 1
ATOM 746 C C . ALA A 1 93 ? -3.432 -2.875 -6.227 1 94.31 93 ALA A C 1
ATOM 748 O O . ALA A 1 93 ? -4.594 -2.939 -6.645 1 94.31 93 ALA A O 1
ATOM 749 N N . LEU A 1 94 ? -2.904 -1.812 -5.734 1 90 94 LEU A N 1
ATOM 750 C CA . LEU A 1 94 ? -3.697 -0.601 -5.559 1 90 94 LEU A CA 1
ATOM 751 C C . LEU A 1 94 ? -4.012 0.042 -6.902 1 90 94 LEU A C 1
ATOM 753 O O . LEU A 1 94 ? -5.133 0.508 -7.125 1 90 94 LEU A O 1
ATOM 757 N N . LYS A 1 95 ? -3.061 -0.003 -7.766 1 84.75 95 LYS A N 1
ATOM 758 C CA . LYS A 1 95 ? -3.256 0.564 -9.102 1 84.75 95 LYS A CA 1
ATOM 759 C C . LYS A 1 95 ? -4.352 -0.179 -9.859 1 84.75 95 LYS A C 1
ATOM 761 O O . LYS A 1 95 ? -5.137 0.435 -10.578 1 84.75 95 LYS A O 1
ATOM 766 N N . ALA A 1 96 ? -4.426 -1.44 -9.648 1 87.12 96 ALA A N 1
ATOM 767 C CA . ALA A 1 96 ? -5.398 -2.275 -10.352 1 87.12 96 ALA A CA 1
ATOM 768 C C . ALA A 1 96 ? -6.73 -2.311 -9.609 1 87.12 96 ALA A C 1
ATOM 770 O O . ALA A 1 96 ? -7.664 -2.996 -10.031 1 87.12 96 ALA A O 1
ATOM 771 N N . ALA A 1 97 ? -6.758 -1.589 -8.453 1 89.31 97 ALA A N 1
ATOM 772 C CA . ALA A 1 97 ? -7.926 -1.633 -7.574 1 89.31 97 ALA A CA 1
ATOM 773 C C . ALA A 1 97 ? -8.273 -3.07 -7.199 1 89.31 97 ALA A C 1
ATOM 775 O O . ALA A 1 97 ? -9.445 -3.449 -7.195 1 89.31 97 ALA A O 1
ATOM 776 N N . ALA A 1 98 ? -7.238 -3.844 -6.961 1 93.94 98 ALA A N 1
ATOM 777 C CA . ALA A 1 98 ? -7.453 -5.23 -6.562 1 93.94 98 ALA A CA 1
ATOM 778 C C . ALA A 1 98 ? -8.141 -5.312 -5.199 1 93.94 98 ALA A C 1
ATOM 780 O O . ALA A 1 98 ? -7.828 -4.535 -4.297 1 93.94 98 ALA A O 1
ATOM 781 N N . VAL A 1 99 ? -9.023 -6.27 -5.066 1 96.12 99 VAL A N 1
ATOM 782 C CA . VAL A 1 99 ? -9.727 -6.488 -3.805 1 96.12 99 VAL A CA 1
ATOM 783 C C . VAL A 1 99 ? -9.086 -7.656 -3.057 1 96.12 99 VAL A C 1
ATOM 785 O O . VAL A 1 99 ? -9.266 -7.805 -1.847 1 96.12 99 VAL A O 1
ATOM 788 N N . GLY A 1 100 ? -8.289 -8.445 -3.736 1 97.75 100 GLY A N 1
ATOM 789 C CA . GLY A 1 100 ? -7.516 -9.57 -3.227 1 97.75 100 GLY A CA 1
ATOM 790 C C . GLY A 1 100 ? -6.348 -9.945 -4.121 1 97.75 100 GLY A C 1
ATOM 791 O O . GLY A 1 100 ? -6.309 -9.562 -5.293 1 97.75 100 GLY A O 1
ATOM 792 N N . ILE A 1 101 ? -5.41 -10.672 -3.479 1 98.25 101 ILE A N 1
ATOM 793 C CA . ILE A 1 101 ? -4.246 -11.039 -4.273 1 98.25 101 ILE A CA 1
ATOM 794 C C . ILE A 1 101 ? -3.869 -12.492 -3.992 1 98.25 101 ILE A C 1
ATOM 796 O O . ILE A 1 101 ? -4.172 -13.023 -2.922 1 98.25 101 ILE A O 1
ATOM 800 N N . ILE A 1 102 ? -3.281 -13.141 -4.961 1 98.5 102 ILE A N 1
ATOM 801 C CA . ILE A 1 102 ? -2.57 -14.414 -4.84 1 98.5 102 ILE A CA 1
ATOM 802 C C . ILE A 1 102 ? -1.116 -14.234 -5.27 1 98.5 102 ILE A C 1
ATOM 804 O O . ILE A 1 102 ? -0.84 -13.695 -6.344 1 98.5 102 ILE A O 1
ATOM 808 N N . ILE A 1 103 ? -0.24 -14.625 -4.348 1 98.06 103 ILE A N 1
ATOM 809 C CA . ILE A 1 103 ? 1.168 -14.523 -4.719 1 98.06 103 ILE A CA 1
ATOM 810 C C . ILE A 1 103 ? 1.698 -15.906 -5.113 1 98.06 103 ILE A C 1
ATOM 812 O O . ILE A 1 103 ? 1.12 -16.922 -4.742 1 98.06 103 ILE A O 1
ATOM 816 N N . THR A 1 104 ? 2.756 -15.828 -5.898 1 96.88 104 THR A N 1
ATOM 817 C CA . THR A 1 104 ? 3.365 -17.078 -6.363 1 96.88 104 THR A CA 1
ATOM 818 C C . THR A 1 104 ? 4.863 -16.891 -6.586 1 96.88 104 THR A C 1
ATOM 820 O O . THR A 1 104 ? 5.32 -15.789 -6.902 1 96.88 104 THR A O 1
ATOM 823 N N . HIS A 1 105 ? 5.566 -17.906 -6.332 1 95.5 105 HIS A N 1
ATOM 824 C CA . HIS A 1 105 ? 6.938 -18 -6.82 1 95.5 105 HIS A CA 1
ATOM 825 C C . HIS A 1 105 ? 7.301 -19.438 -7.176 1 95.5 105 HIS A C 1
ATOM 827 O O . HIS A 1 105 ? 6.555 -20.375 -6.859 1 95.5 105 HIS A O 1
ATOM 833 N N . ASN A 1 106 ? 8.367 -19.547 -7.953 1 93.94 106 ASN A N 1
ATOM 834 C CA . ASN A 1 106 ? 8.852 -20.875 -8.32 1 93.94 106 ASN A CA 1
ATOM 835 C C . ASN A 1 106 ? 10.203 -21.172 -7.668 1 93.94 106 ASN A C 1
ATOM 837 O O . ASN A 1 106 ? 10.922 -20.25 -7.27 1 93.94 106 ASN A O 1
ATOM 841 N N . HIS A 1 107 ? 10.352 -22.391 -7.488 1 90.81 107 HIS A N 1
ATOM 842 C CA . HIS A 1 107 ? 11.68 -22.875 -7.16 1 90.81 107 HIS A CA 1
ATOM 843 C C . HIS A 1 107 ? 12.312 -23.594 -8.352 1 90.81 107 HIS A C 1
ATOM 845 O O . HIS A 1 107 ? 11.82 -24.625 -8.797 1 90.81 107 HIS A O 1
ATOM 851 N N . PRO A 1 108 ? 13.391 -23.094 -8.844 1 87.56 108 PRO A N 1
ATOM 852 C CA . PRO A 1 108 ? 14.031 -23.766 -9.977 1 87.56 108 PRO A CA 1
ATOM 853 C C . PRO A 1 108 ? 14.398 -25.219 -9.672 1 87.56 108 PRO A C 1
ATOM 855 O O . PRO A 1 108 ? 14.445 -26.062 -10.57 1 87.56 108 PRO A O 1
ATOM 858 N N . SER A 1 109 ? 14.578 -25.578 -8.43 1 86.25 109 SER A N 1
ATOM 859 C CA . SER A 1 109 ? 14.945 -26.922 -8.016 1 86.25 109 SER A CA 1
ATOM 860 C C . SER A 1 109 ? 13.812 -27.906 -8.266 1 86.25 109 SER A C 1
ATOM 862 O O . SER A 1 109 ? 14.023 -29.125 -8.242 1 86.25 109 SER A O 1
ATOM 864 N N . GLY A 1 110 ? 12.602 -27.422 -8.422 1 89.81 110 GLY A N 1
ATOM 865 C CA . GLY A 1 110 ? 11.453 -28.281 -8.625 1 89.81 110 GLY A CA 1
ATOM 866 C C . GLY A 1 110 ? 10.742 -28.656 -7.336 1 89.81 110 GLY A C 1
ATOM 867 O O . GLY A 1 110 ? 9.664 -29.25 -7.363 1 89.81 110 GLY A O 1
ATOM 868 N N . LYS A 1 111 ? 11.273 -28.312 -6.188 1 92.12 111 LYS A N 1
ATOM 869 C CA . LYS A 1 111 ? 10.625 -28.578 -4.906 1 92.12 111 LYS A CA 1
ATOM 870 C C . LYS A 1 111 ? 9.602 -27.5 -4.578 1 92.12 111 LYS A C 1
ATOM 872 O O . LYS A 1 111 ? 9.836 -26.312 -4.82 1 92.12 111 LYS A O 1
ATOM 877 N N . THR A 1 112 ? 8.484 -27.953 -4.004 1 95.94 112 THR A N 1
ATOM 878 C CA . THR A 1 112 ? 7.441 -26.984 -3.719 1 95.94 112 THR A CA 1
ATOM 879 C C . THR A 1 112 ? 7.352 -26.703 -2.221 1 95.94 112 THR A C 1
ATOM 881 O O . THR A 1 112 ? 6.594 -25.828 -1.789 1 95.94 112 THR A O 1
ATOM 884 N N . SER A 1 113 ? 8.125 -27.391 -1.444 1 96.31 113 SER A N 1
ATOM 885 C CA . SER A 1 113 ? 8.078 -27.156 -0.005 1 96.31 113 SER A CA 1
ATOM 886 C C . SER A 1 113 ? 8.547 -25.734 0.338 1 96.31 113 SER A C 1
ATOM 888 O O . SER A 1 113 ? 9.602 -25.297 -0.114 1 96.31 113 SER A O 1
ATOM 890 N N . PRO A 1 114 ? 7.824 -25.062 1.162 1 96.31 114 PRO A N 1
ATOM 891 C CA . PRO A 1 114 ? 8.211 -23.688 1.497 1 96.31 114 PRO A CA 1
ATOM 892 C C . PRO A 1 114 ? 9.414 -23.625 2.436 1 96.31 114 PRO A C 1
ATOM 894 O O . PRO A 1 114 ? 9.531 -24.453 3.35 1 96.31 114 PRO A O 1
ATOM 897 N N . SER A 1 115 ? 10.289 -22.688 2.213 1 93.38 115 SER A N 1
ATOM 898 C CA . SER A 1 115 ? 11.367 -22.359 3.143 1 93.38 115 SER A CA 1
ATOM 899 C C . SER A 1 115 ? 10.875 -21.438 4.25 1 93.38 115 SER A C 1
ATOM 901 O O . SER A 1 115 ? 9.727 -20.984 4.223 1 93.38 115 SER A O 1
ATOM 903 N N . GLU A 1 116 ? 11.703 -21.203 5.254 1 94.75 116 GLU A N 1
ATOM 904 C CA . GLU A 1 116 ? 11.375 -20.219 6.285 1 94.75 116 GLU A CA 1
ATOM 905 C C . GLU A 1 116 ? 11.258 -18.828 5.699 1 94.75 116 GLU A C 1
ATOM 907 O O . GLU A 1 116 ? 10.414 -18.031 6.133 1 94.75 116 GLU A O 1
ATOM 912 N N . ALA A 1 117 ? 12.102 -18.531 4.742 1 92.88 117 ALA A N 1
ATOM 913 C CA . ALA A 1 117 ? 12.039 -17.234 4.066 1 92.88 117 ALA A CA 1
ATOM 914 C C . ALA A 1 117 ? 10.703 -17.062 3.354 1 92.88 117 ALA A C 1
ATOM 916 O O . ALA A 1 117 ? 10.117 -15.969 3.385 1 92.88 117 ALA A O 1
ATOM 917 N N . ASP A 1 118 ? 10.211 -18.156 2.717 1 94.5 118 AS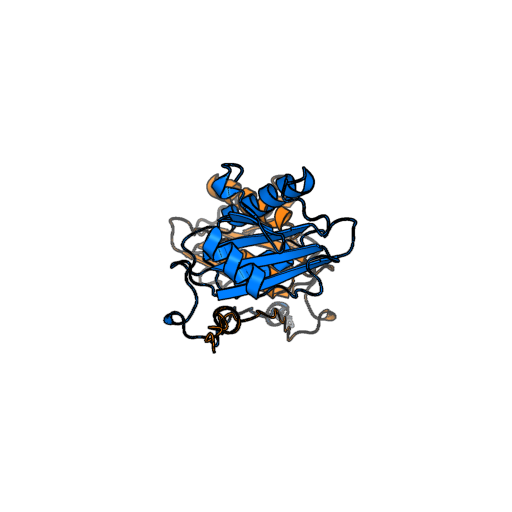P A N 1
ATOM 918 C CA . ASP A 1 118 ? 8.906 -18.109 2.068 1 94.5 118 ASP A CA 1
ATOM 919 C C . ASP A 1 118 ? 7.801 -17.812 3.078 1 94.5 118 ASP A C 1
ATOM 921 O O . ASP A 1 118 ? 6.922 -16.984 2.822 1 94.5 118 ASP A O 1
ATOM 925 N N . ARG A 1 119 ? 7.867 -18.453 4.184 1 96.94 119 ARG A N 1
ATOM 926 C CA . ARG A 1 119 ? 6.852 -18.281 5.223 1 96.94 119 ARG A CA 1
ATOM 927 C C . ARG A 1 119 ? 6.871 -16.875 5.797 1 96.94 119 ARG A C 1
ATOM 929 O O . ARG A 1 119 ? 5.82 -16.266 6.012 1 96.94 119 ARG A O 1
ATOM 936 N N . ASN A 1 120 ? 8.023 -16.422 6.031 1 95.44 120 ASN A N 1
ATOM 937 C CA . ASN A 1 120 ? 8.164 -15.07 6.566 1 95.44 120 ASN A CA 1
ATOM 938 C C . ASN A 1 120 ? 7.633 -14.023 5.594 1 95.44 120 ASN A C 1
ATOM 940 O O . ASN A 1 120 ? 6.906 -13.109 5.992 1 95.44 120 ASN A O 1
ATOM 944 N N . MET A 1 121 ? 8.008 -14.18 4.383 1 94.62 121 MET A N 1
ATOM 945 C CA . MET A 1 121 ? 7.543 -13.258 3.348 1 94.62 121 MET A CA 1
ATOM 946 C C . MET A 1 121 ? 6.023 -13.312 3.223 1 94.62 121 MET A C 1
ATOM 948 O O . MET A 1 121 ? 5.371 -12.273 3.098 1 94.62 121 MET A O 1
ATOM 952 N N . THR A 1 122 ? 5.488 -14.508 3.221 1 97.31 122 THR A N 1
ATOM 953 C CA . THR A 1 122 ? 4.043 -14.688 3.143 1 97.31 122 THR A CA 1
ATOM 954 C C . THR A 1 122 ? 3.348 -13.977 4.301 1 97.31 122 THR A C 1
ATOM 956 O O . THR A 1 122 ? 2.34 -13.297 4.102 1 97.31 122 THR A O 1
ATOM 959 N N . ARG A 1 123 ? 3.916 -14.055 5.453 1 97.19 123 ARG A N 1
ATOM 960 C CA . ARG A 1 123 ? 3.346 -13.414 6.633 1 97.19 123 ARG A CA 1
ATOM 961 C C . ARG A 1 123 ? 3.355 -11.891 6.492 1 97.19 123 ARG A C 1
ATOM 963 O O . ARG A 1 123 ? 2.367 -11.227 6.809 1 97.19 123 ARG A O 1
ATOM 970 N N . LYS A 1 124 ? 4.434 -11.398 6.055 1 96.06 124 LYS A N 1
ATOM 971 C CA . LYS A 1 124 ? 4.559 -9.953 5.891 1 96.06 124 LYS A CA 1
ATOM 972 C C . LYS A 1 124 ? 3.549 -9.422 4.875 1 96.06 124 LYS A C 1
ATOM 974 O O . LYS A 1 124 ? 2.908 -8.398 5.105 1 96.06 124 LYS A O 1
ATOM 979 N N . ILE A 1 125 ? 3.428 -10.133 3.803 1 97.56 125 ILE A N 1
ATOM 980 C CA . ILE A 1 125 ? 2.5 -9.719 2.754 1 97.56 125 ILE A CA 1
ATOM 981 C C . ILE A 1 125 ? 1.065 -9.812 3.27 1 97.56 125 ILE A C 1
ATOM 983 O O . ILE A 1 125 ? 0.248 -8.922 3.006 1 97.56 125 ILE A O 1
ATOM 987 N N . ARG A 1 126 ? 0.84 -10.859 3.953 1 98.19 126 ARG A N 1
ATOM 988 C CA . ARG A 1 126 ? -0.489 -11.031 4.531 1 98.19 126 ARG A CA 1
ATOM 989 C C . ARG A 1 126 ? -0.819 -9.883 5.484 1 98.19 126 ARG A C 1
ATOM 991 O O . ARG A 1 126 ? -1.926 -9.336 5.449 1 98.19 126 ARG A O 1
ATOM 998 N N . GLU A 1 127 ? 0.091 -9.508 6.309 1 97.25 127 GLU A N 1
ATOM 999 C CA . GLU A 1 127 ? -0.106 -8.422 7.266 1 97.25 127 GLU A CA 1
ATOM 1000 C C . GLU A 1 127 ? -0.347 -7.098 6.555 1 97.25 127 GLU A C 1
ATOM 1002 O O . GLU A 1 127 ? -1.273 -6.359 6.898 1 97.25 127 GLU A O 1
ATOM 1007 N N . ALA A 1 128 ? 0.485 -6.84 5.625 1 97.06 128 ALA A N 1
ATOM 1008 C CA . ALA A 1 128 ? 0.305 -5.613 4.852 1 97.06 128 ALA A CA 1
ATOM 1009 C C . ALA A 1 128 ? -1.051 -5.602 4.152 1 97.06 128 ALA A C 1
ATOM 1011 O O . ALA A 1 128 ? -1.743 -4.582 4.145 1 97.06 128 ALA A O 1
ATOM 1012 N N . GLY A 1 129 ? -1.411 -6.719 3.574 1 97.75 129 GLY A N 1
ATOM 1013 C CA . GLY A 1 129 ? -2.699 -6.844 2.91 1 97.75 129 GLY A CA 1
ATOM 1014 C C . GLY A 1 129 ? -3.873 -6.582 3.832 1 97.75 129 GLY A C 1
ATOM 1015 O O . GLY A 1 129 ? -4.84 -5.922 3.445 1 97.75 129 GLY A O 1
ATOM 1016 N N . LYS A 1 130 ? -3.746 -7.078 5.008 1 96.88 130 LYS A N 1
ATOM 1017 C CA . LYS A 1 130 ? -4.789 -6.852 6.004 1 96.88 130 LYS A CA 1
ATOM 1018 C C . LYS A 1 130 ? -4.93 -5.367 6.324 1 96.88 130 LYS A C 1
ATOM 1020 O O . LYS A 1 130 ? -6.043 -4.84 6.371 1 96.88 130 LYS A O 1
ATOM 1025 N N . LEU A 1 131 ? -3.865 -4.746 6.496 1 94.94 131 LEU A N 1
ATOM 1026 C CA . LEU A 1 131 ? -3.867 -3.334 6.852 1 94.94 131 LEU A CA 1
ATOM 1027 C C . LEU A 1 131 ? -4.418 -2.484 5.715 1 94.94 131 LEU A C 1
ATOM 1029 O O . LEU A 1 131 ? -5.031 -1.44 5.953 1 94.94 131 LEU A O 1
ATOM 1033 N N . LEU A 1 132 ? -4.281 -2.947 4.473 1 95.5 132 LEU A N 1
ATOM 1034 C CA . LEU A 1 132 ? -4.691 -2.188 3.297 1 95.5 132 LEU A CA 1
ATOM 1035 C C . LEU A 1 132 ? -6.043 -2.674 2.781 1 95.5 132 LEU A C 1
ATOM 1037 O O . LEU A 1 132 ? -6.52 -2.205 1.746 1 95.5 132 LEU A O 1
ATOM 1041 N N . ASP A 1 133 ? -6.59 -3.639 3.467 1 95.31 133 ASP A N 1
ATOM 1042 C CA . ASP A 1 133 ? -7.852 -4.254 3.066 1 95.31 133 ASP A CA 1
ATOM 1043 C C . ASP A 1 133 ? -7.738 -4.891 1.683 1 95.31 133 ASP A C 1
ATOM 1045 O O . ASP A 1 133 ? -8.625 -4.723 0.841 1 95.31 133 ASP A O 1
ATOM 1049 N N . ILE A 1 134 ? -6.629 -5.484 1.433 1 97.38 134 ILE A N 1
ATOM 1050 C CA . ILE A 1 134 ? -6.34 -6.309 0.266 1 97.38 134 ILE A CA 1
ATOM 1051 C C . ILE A 1 134 ? -5.84 -7.68 0.717 1 97.38 134 ILE A C 1
ATOM 1053 O O . ILE A 1 134 ? -4.633 -7.938 0.72 1 97.38 134 ILE A O 1
ATOM 1057 N N . PRO A 1 135 ? -6.734 -8.531 1.043 1 98.06 135 PRO A N 1
ATOM 1058 C CA . PRO A 1 135 ? -6.344 -9.805 1.655 1 98.06 135 PRO A CA 1
ATOM 1059 C C . PRO A 1 135 ? -5.508 -10.672 0.721 1 98.06 135 PRO A C 1
ATOM 1061 O O . PRO A 1 135 ? -5.766 -10.719 -0.485 1 98.06 135 PRO A O 1
ATOM 1064 N N . LEU A 1 136 ? -4.508 -11.328 1.26 1 98.62 136 LEU A N 1
ATOM 1065 C CA . LEU A 1 136 ? -3.803 -12.422 0.604 1 98.62 136 LEU A CA 1
ATOM 1066 C C . LEU A 1 136 ? -4.641 -13.695 0.627 1 98.62 136 LEU A C 1
ATOM 1068 O O . LEU A 1 136 ? -4.832 -14.297 1.685 1 98.62 136 LEU A O 1
ATOM 1072 N N . LEU A 1 137 ? -5.039 -14.086 -0.513 1 98.62 137 LEU A N 1
ATOM 1073 C CA . LEU A 1 137 ? -5.973 -15.203 -0.591 1 98.62 137 LEU A CA 1
ATOM 1074 C C . LEU A 1 137 ? -5.227 -16.531 -0.651 1 98.62 137 LEU A C 1
ATOM 1076 O O . LEU A 1 137 ? -5.754 -17.562 -0.224 1 98.62 137 LEU A O 1
ATOM 1080 N N . ASP A 1 138 ? -4.027 -16.5 -1.235 1 98.75 138 ASP A N 1
ATOM 1081 C CA . ASP A 1 138 ? -3.209 -17.719 -1.326 1 98.75 138 ASP A CA 1
ATOM 1082 C C . ASP A 1 138 ? -1.767 -17.375 -1.691 1 98.75 138 ASP A C 1
ATOM 1084 O O . ASP A 1 138 ? -1.483 -16.266 -2.156 1 98.75 138 ASP A O 1
ATOM 1088 N N . HIS A 1 139 ? -0.911 -18.219 -1.381 1 98.81 139 HIS A N 1
ATOM 1089 C CA . HIS A 1 139 ? 0.472 -18.25 -1.844 1 98.81 139 HIS A CA 1
ATOM 1090 C C . HIS A 1 139 ? 0.824 -19.594 -2.475 1 98.81 139 HIS A C 1
ATOM 1092 O O . HIS A 1 139 ? 0.812 -20.625 -1.797 1 98.81 139 HIS A O 1
ATOM 1098 N N . LEU A 1 140 ? 1.134 -19.531 -3.789 1 98.5 140 LEU A N 1
ATOM 1099 C CA . LEU A 1 140 ? 1.453 -20.766 -4.496 1 98.5 140 LEU A CA 1
ATOM 1100 C C . LEU A 1 140 ? 2.949 -20.875 -4.773 1 98.5 140 LEU A C 1
ATOM 1102 O O . LEU A 1 140 ? 3.57 -19.891 -5.203 1 98.5 140 LEU A O 1
ATOM 1106 N N . ILE A 1 141 ? 3.494 -21.969 -4.465 1 97.69 141 ILE A N 1
ATOM 1107 C CA . ILE A 1 141 ? 4.809 -22.328 -4.984 1 97.69 141 ILE A CA 1
ATOM 1108 C C . ILE A 1 141 ? 4.652 -23.281 -6.168 1 97.69 141 ILE A C 1
ATOM 1110 O O . ILE A 1 141 ? 4.109 -24.391 -6.02 1 97.69 141 ILE A O 1
ATOM 1114 N N . VAL A 1 142 ? 5.238 -22.844 -7.352 1 96.38 142 VAL A N 1
ATOM 1115 C CA . VAL A 1 142 ? 4.816 -23.562 -8.555 1 96.38 142 VAL A CA 1
ATOM 1116 C C . VAL A 1 142 ? 6.031 -24.203 -9.227 1 96.38 142 VAL A C 1
ATOM 1118 O O . VAL A 1 142 ? 7.152 -23.719 -9.086 1 96.38 142 VAL A O 1
ATOM 1121 N N . THR A 1 143 ? 5.828 -25.328 -9.859 1 94.62 143 THR A N 1
ATOM 1122 C CA . THR A 1 143 ? 6.703 -25.984 -10.82 1 94.62 143 THR A CA 1
ATOM 1123 C C . THR A 1 143 ? 5.953 -26.281 -12.117 1 94.62 143 THR A C 1
ATOM 1125 O O . THR A 1 143 ? 4.734 -26.109 -12.188 1 94.62 143 THR A O 1
ATOM 1128 N N . PRO A 1 144 ? 6.656 -26.672 -13.133 1 92.25 144 PRO A N 1
ATOM 1129 C CA . PRO A 1 144 ? 5.945 -27.016 -14.367 1 92.25 144 PRO A CA 1
ATOM 1130 C C . PRO A 1 144 ? 4.941 -28.156 -14.18 1 92.25 144 PRO A C 1
ATOM 1132 O O . PRO A 1 144 ? 3.979 -28.266 -14.945 1 92.25 144 PRO A O 1
ATOM 1135 N N . GLU A 1 145 ? 5.016 -28.922 -13.109 1 93.44 145 GLU A N 1
ATOM 1136 C CA . GLU A 1 145 ? 4.246 -30.156 -13.008 1 93.44 145 GLU A CA 1
ATOM 1137 C C . GLU A 1 145 ? 3.254 -30.078 -11.852 1 93.44 145 GLU A C 1
ATOM 1139 O O . GLU A 1 145 ? 2.248 -30.797 -11.844 1 93.44 145 GLU A O 1
ATOM 1144 N N . THR A 1 146 ? 3.586 -29.312 -10.828 1 96.5 146 THR A N 1
ATOM 1145 C CA . THR A 1 146 ? 2.773 -29.297 -9.617 1 96.5 146 THR A CA 1
ATOM 1146 C C . THR A 1 146 ? 2.928 -27.969 -8.875 1 96.5 146 THR A C 1
ATOM 1148 O O . THR A 1 146 ? 3.594 -27.062 -9.367 1 96.5 146 THR A O 1
ATOM 1151 N N . TYR A 1 147 ? 2.152 -27.922 -7.691 1 97.69 147 TYR A N 1
ATOM 1152 C CA . TYR A 1 147 ? 2.227 -26.703 -6.891 1 97.69 147 TYR A CA 1
ATOM 1153 C C . TYR A 1 147 ? 1.904 -26.984 -5.43 1 97.69 147 TYR A C 1
ATOM 1155 O O . TYR A 1 147 ? 1.378 -28.062 -5.105 1 97.69 147 TYR A O 1
ATOM 1163 N N . TYR A 1 148 ? 2.367 -26.109 -4.582 1 98.56 148 TYR A N 1
ATOM 1164 C CA . TYR A 1 148 ? 1.998 -26.016 -3.174 1 98.56 148 TYR A CA 1
ATOM 1165 C C . TYR A 1 148 ? 1.133 -24.781 -2.922 1 98.56 148 TYR A C 1
ATOM 1167 O O . TYR A 1 148 ? 1.456 -23.688 -3.377 1 98.56 148 TYR A O 1
ATOM 1175 N N . SER A 1 149 ? -0.008 -24.969 -2.271 1 98.75 149 SER A N 1
ATOM 1176 C CA . SER A 1 149 ? -0.897 -23.891 -1.878 1 98.75 149 SER A CA 1
ATOM 1177 C C . SER A 1 149 ? -0.881 -23.688 -0.367 1 98.75 149 SER A C 1
ATOM 1179 O O . SER A 1 149 ? -1.236 -24.594 0.392 1 98.75 149 SER A O 1
ATOM 1181 N N . PHE A 1 150 ? -0.467 -22.531 0.035 1 98.75 150 PHE A N 1
ATOM 1182 C CA . PHE A 1 150 ? -0.495 -22.219 1.461 1 98.75 150 PHE A CA 1
ATOM 1183 C C . PHE A 1 150 ? -1.911 -22.344 2.012 1 98.75 150 PHE A C 1
ATOM 1185 O O . PHE A 1 150 ? -2.113 -22.828 3.127 1 98.75 150 PHE A O 1
ATOM 1192 N N . ALA A 1 151 ? -2.867 -21.875 1.237 1 98.44 151 ALA A N 1
ATOM 1193 C CA . ALA A 1 151 ? -4.258 -21.922 1.682 1 98.44 151 ALA A CA 1
ATOM 1194 C C . ALA A 1 151 ? -4.734 -23.359 1.839 1 98.44 151 ALA A C 1
ATOM 1196 O O . ALA A 1 151 ? -5.305 -23.719 2.871 1 98.44 151 ALA A O 1
ATOM 1197 N N . ASP A 1 152 ? -4.469 -24.172 0.805 1 98.25 152 ASP A N 1
ATOM 1198 C CA . ASP A 1 152 ? -4.898 -25.578 0.841 1 98.25 152 ASP A CA 1
ATOM 1199 C C . ASP A 1 152 ? -4.273 -26.312 2.021 1 98.25 152 ASP A C 1
ATOM 1201 O O . ASP A 1 152 ? -4.906 -27.172 2.627 1 98.25 152 ASP A O 1
ATOM 1205 N N . GLU A 1 153 ? -3.104 -25.984 2.373 1 97.88 153 GLU A N 1
ATOM 1206 C CA . GLU A 1 153 ? -2.34 -26.719 3.379 1 97.88 153 GLU A CA 1
ATOM 1207 C C . GLU A 1 153 ? -2.545 -26.125 4.77 1 97.88 153 GLU A C 1
ATOM 1209 O O . GLU A 1 153 ? -1.885 -26.531 5.727 1 97.88 153 GLU A O 1
ATOM 1214 N N . GLY A 1 154 ? -3.369 -25.062 4.879 1 97 154 GLY A N 1
ATOM 1215 C CA . GLY A 1 154 ? -3.654 -24.438 6.16 1 97 154 GLY A CA 1
ATOM 1216 C C . GLY A 1 154 ? -2.488 -23.641 6.699 1 97 154 GLY A C 1
ATOM 1217 O O . GLY A 1 154 ? -2.33 -23.5 7.914 1 97 154 GLY A O 1
ATOM 1218 N N . ALA A 1 155 ? -1.651 -23.234 5.84 1 95.56 155 ALA A N 1
ATOM 1219 C CA . ALA A 1 155 ? -0.417 -22.562 6.25 1 95.56 155 ALA A CA 1
ATOM 1220 C C . ALA A 1 155 ? -0.533 -21.047 6.102 1 95.56 155 ALA A C 1
ATOM 1222 O O . ALA A 1 155 ? 0.448 -20.328 6.285 1 95.56 155 ALA A O 1
ATOM 1223 N N . LEU A 1 156 ? -1.728 -20.594 5.711 1 94.62 156 LEU A N 1
ATOM 1224 C CA . LEU A 1 156 ? -1.902 -19.172 5.469 1 94.62 156 LEU A CA 1
ATOM 1225 C C . LEU A 1 156 ? -2.424 -18.469 6.715 1 94.62 156 LEU A C 1
ATOM 1227 O O . LEU A 1 156 ? -3.373 -18.938 7.348 1 94.62 156 LEU A O 1
ATOM 1231 N N . MET B 1 1 ? -6.453 -34.75 -35.25 1 35.06 1 MET B N 1
ATOM 1232 C CA . MET B 1 1 ? -6.195 -33.312 -35.344 1 35.06 1 MET B CA 1
ATOM 1233 C C . MET B 1 1 ? -6.691 -32.562 -34.125 1 35.06 1 MET B C 1
ATOM 1235 O O . MET B 1 1 ? -7.891 -32.344 -33.969 1 35.06 1 MET B O 1
ATOM 1239 N N . LYS B 1 2 ? -6.156 -32.844 -32.875 1 36 2 LYS B N 1
ATOM 1240 C CA . LYS B 1 2 ? -6.602 -32.438 -31.547 1 36 2 LYS B CA 1
ATOM 1241 C C . LYS B 1 2 ? -6.547 -30.906 -31.422 1 36 2 LYS B C 1
ATOM 1243 O O . LYS B 1 2 ? -5.543 -30.281 -31.766 1 36 2 LYS B O 1
ATOM 1248 N N . ASN B 1 3 ? -7.648 -30.141 -31.5 1 34.56 3 ASN B N 1
ATOM 1249 C CA . ASN B 1 3 ? -7.852 -28.719 -31.25 1 34.56 3 ASN B CA 1
ATOM 1250 C C . ASN B 1 3 ? -7.168 -28.281 -29.953 1 34.56 3 ASN B C 1
ATOM 1252 O O . ASN B 1 3 ? -7.59 -28.656 -28.859 1 34.56 3 ASN B O 1
ATOM 1256 N N . GLN B 1 4 ? -5.93 -28.094 -29.922 1 35.25 4 GLN B N 1
ATOM 1257 C CA . GLN B 1 4 ? -5.215 -27.484 -28.812 1 35.25 4 GLN B CA 1
ATOM 1258 C C . GLN B 1 4 ? -5.902 -26.203 -28.344 1 35.25 4 GLN B C 1
ATOM 1260 O O . GLN B 1 4 ? -5.883 -25.188 -29.047 1 35.25 4 GLN B O 1
ATOM 1265 N N . HIS B 1 5 ? -7.062 -26.188 -27.75 1 37.84 5 HIS B N 1
ATOM 1266 C CA . HIS B 1 5 ? -7.648 -25.047 -27.062 1 37.84 5 HIS B CA 1
ATOM 1267 C C . HIS B 1 5 ? -6.578 -24.234 -26.344 1 37.84 5 HIS B C 1
ATOM 1269 O O . HIS B 1 5 ? -6.027 -24.688 -25.328 1 37.84 5 HIS B O 1
ATOM 1275 N N . GLN B 1 6 ? -5.691 -23.516 -27.016 1 40.75 6 GLN B N 1
ATOM 1276 C CA . GLN B 1 6 ? -4.766 -22.531 -26.469 1 40.75 6 GLN B CA 1
ATOM 1277 C C . GLN B 1 6 ? -5.438 -21.688 -25.391 1 40.75 6 GLN B C 1
ATOM 1279 O O . GLN B 1 6 ? -6.445 -21.016 -25.641 1 40.75 6 GLN B O 1
ATOM 1284 N N . ASN B 1 7 ? -5.57 -22.203 -24.203 1 39.88 7 ASN B N 1
ATOM 1285 C CA . ASN B 1 7 ? -6.113 -21.469 -23.062 1 39.88 7 ASN B CA 1
ATOM 1286 C C . ASN B 1 7 ? -5.66 -20.016 -23.062 1 39.88 7 ASN B C 1
ATOM 1288 O O . ASN B 1 7 ? -4.508 -19.719 -22.75 1 39.88 7 ASN B O 1
ATOM 1292 N N . THR B 1 8 ? -6.137 -19.188 -24.031 1 48.16 8 THR B N 1
ATOM 1293 C CA . THR B 1 8 ? -6.008 -17.75 -24.297 1 48.16 8 THR B CA 1
ATOM 1294 C C . THR B 1 8 ? -6.387 -16.938 -23.062 1 48.16 8 THR B C 1
ATOM 1296 O O . THR B 1 8 ? -6.461 -15.703 -23.141 1 48.16 8 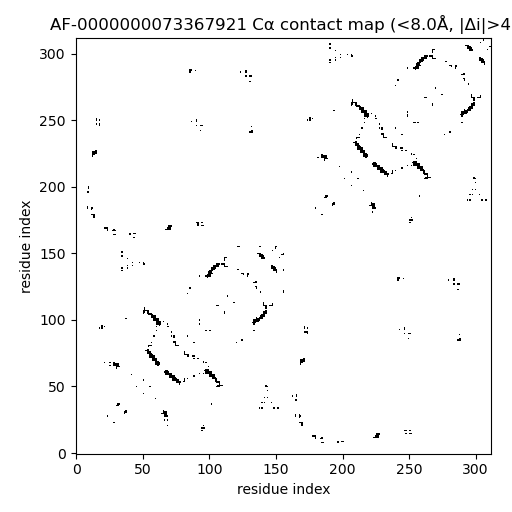THR B O 1
ATOM 1299 N N . ASP B 1 9 ? -6.621 -17.656 -22.078 1 55.81 9 ASP B N 1
ATOM 1300 C CA . ASP B 1 9 ? -7.141 -16.906 -20.938 1 55.81 9 ASP B CA 1
ATOM 1301 C C . ASP B 1 9 ? -6.094 -15.93 -20.406 1 55.81 9 ASP B C 1
ATOM 1303 O O . ASP B 1 9 ? -6.426 -1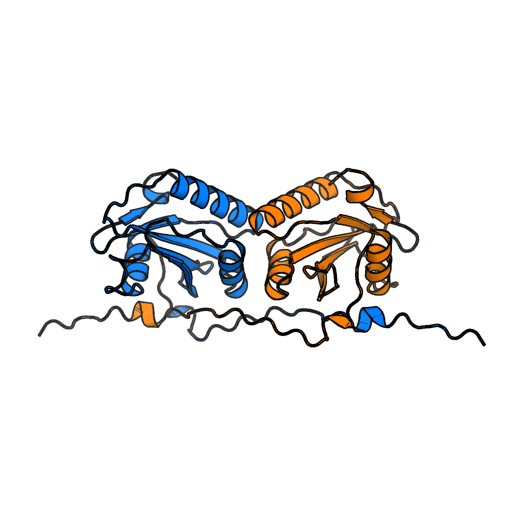4.812 -19.984 1 55.81 9 ASP B O 1
ATOM 1307 N N . TRP B 1 10 ? -4.801 -16.375 -20.562 1 51.28 10 TRP B N 1
ATOM 1308 C CA . TRP B 1 10 ? -3.746 -15.492 -20.078 1 51.28 10 TRP B CA 1
ATOM 1309 C C . TRP B 1 10 ? -3.67 -14.219 -20.906 1 51.28 10 TRP B C 1
ATOM 1311 O O . TRP B 1 10 ? -3.234 -13.172 -20.422 1 51.28 10 TRP B O 1
ATOM 1321 N N . GLN B 1 11 ? -3.98 -14.398 -22.156 1 53.31 11 GLN B N 1
ATOM 1322 C CA . GLN B 1 11 ? -3.898 -13.242 -23.031 1 53.31 11 GLN B CA 1
ATOM 1323 C C . GLN B 1 11 ? -4.883 -12.156 -22.609 1 53.31 11 GLN B C 1
ATOM 1325 O O . GLN B 1 11 ? -4.742 -10.992 -23.016 1 53.31 11 GLN B O 1
ATOM 1330 N N . LYS B 1 12 ? -5.805 -12.656 -21.797 1 56.28 12 LYS B N 1
ATOM 1331 C CA . LYS B 1 12 ? -6.848 -11.719 -21.406 1 56.28 12 LYS B CA 1
ATOM 1332 C C . LYS B 1 12 ? -6.48 -11.016 -20.094 1 56.28 12 LYS B C 1
ATOM 1334 O O . LYS B 1 12 ? -7.273 -10.234 -19.562 1 56.28 12 LYS B O 1
ATOM 1339 N N . VAL B 1 13 ? -5.207 -11.312 -19.688 1 57.31 13 VAL B N 1
ATOM 1340 C CA . VAL B 1 13 ? -4.797 -10.703 -18.422 1 57.31 13 VAL B CA 1
ATOM 1341 C C . VAL B 1 13 ? -3.926 -9.484 -18.688 1 57.31 13 VAL B C 1
ATOM 1343 O O . VAL B 1 13 ? -2.992 -9.547 -19.5 1 57.31 13 VAL B O 1
ATOM 1346 N N . SER B 1 14 ? -4.301 -8.242 -18.281 1 53.47 14 SER B N 1
ATOM 1347 C CA . SER B 1 14 ? -3.539 -7.012 -18.484 1 53.47 14 SER B CA 1
ATOM 1348 C C . SER B 1 14 ? -2.299 -6.977 -17.594 1 53.47 14 SER B C 1
ATOM 1350 O O . SER B 1 14 ? -2.326 -7.465 -16.453 1 53.47 14 SER B O 1
ATOM 1352 N N . GLU B 1 15 ? -1.129 -6.77 -18.203 1 53.91 15 GLU B N 1
ATOM 1353 C CA . GLU B 1 15 ? 0.046 -6.375 -17.422 1 53.91 15 GLU B CA 1
ATOM 1354 C C . GLU B 1 15 ? -0.064 -4.93 -16.953 1 53.91 15 GLU B C 1
ATOM 1356 O O . GLU B 1 15 ? -0.475 -4.051 -17.719 1 53.91 15 GLU B O 1
ATOM 1361 N N . ILE B 1 16 ? 0.094 -4.598 -15.695 1 53.59 16 ILE B N 1
ATOM 1362 C CA . ILE B 1 16 ? -0.028 -3.256 -15.141 1 53.59 16 ILE B CA 1
ATOM 1363 C C . ILE B 1 16 ? 1.354 -2.615 -15.023 1 53.59 16 ILE B C 1
ATOM 1365 O O . ILE B 1 16 ? 2.312 -3.266 -14.602 1 53.59 16 ILE B O 1
ATOM 1369 N N . GLU B 1 17 ? 1.561 -1.327 -15.703 1 49.28 17 GLU B N 1
ATOM 1370 C CA . GLU B 1 17 ? 2.756 -0.505 -15.539 1 49.28 17 GLU B CA 1
ATOM 1371 C C . GLU B 1 17 ? 2.48 0.696 -14.641 1 49.28 17 GLU B C 1
ATOM 1373 O O . GLU B 1 17 ? 1.438 1.341 -14.758 1 49.28 17 GLU B O 1
ATOM 1378 N N . LEU B 1 18 ? 3.322 0.941 -13.609 1 48.72 18 LEU B N 1
ATOM 1379 C CA . LEU B 1 18 ? 3.209 2.07 -12.695 1 48.72 18 LEU B CA 1
ATOM 1380 C C . LEU B 1 18 ? 4.07 3.238 -13.164 1 48.72 18 LEU B C 1
ATOM 1382 O O . LEU B 1 18 ? 5.285 3.096 -13.32 1 48.72 18 LEU B O 1
ATOM 1386 N N . ILE B 1 19 ? 3.443 4.355 -13.758 1 45.62 19 ILE B N 1
ATOM 1387 C CA . ILE B 1 19 ? 4.18 5.543 -14.18 1 45.62 19 ILE B CA 1
ATOM 1388 C C . ILE B 1 19 ? 3.838 6.715 -13.266 1 45.62 19 ILE B C 1
ATOM 1390 O O . ILE B 1 19 ? 2.666 6.965 -12.977 1 45.62 19 ILE B O 1
ATOM 1394 N N . TYR B 1 20 ? 4.871 7.359 -12.602 1 49.22 20 TYR B N 1
ATOM 1395 C CA . TYR B 1 20 ? 4.766 8.547 -11.766 1 49.22 20 TYR B CA 1
ATOM 1396 C C . TYR B 1 20 ? 5.125 9.805 -12.547 1 49.22 20 TYR B C 1
ATOM 1398 O O . TYR B 1 20 ? 6.152 9.844 -13.227 1 49.22 20 TYR B O 1
ATOM 1406 N N . LYS B 1 21 ? 4.113 10.734 -12.688 1 51.81 21 LYS B N 1
ATOM 1407 C CA . LYS B 1 21 ? 4.473 11.977 -13.359 1 51.81 21 LYS B CA 1
ATOM 1408 C C . LYS B 1 21 ? 4.25 13.18 -12.445 1 51.81 21 LYS B C 1
ATOM 1410 O O . LYS B 1 21 ? 3.203 13.289 -11.805 1 51.81 21 LYS B O 1
ATOM 1415 N N . THR B 1 22 ? 5.395 13.812 -11.977 1 58.47 22 THR B N 1
ATOM 1416 C CA . THR B 1 22 ? 5.254 15.062 -11.227 1 58.47 22 THR B CA 1
ATOM 1417 C C . THR B 1 22 ? 5.551 16.266 -12.117 1 58.47 22 THR B C 1
ATOM 1419 O O . THR B 1 22 ? 6.395 16.188 -13.016 1 58.47 22 THR B O 1
ATOM 1422 N N . LYS B 1 23 ? 4.656 17.328 -11.945 1 59.94 23 LYS B N 1
ATOM 1423 C CA . LYS B 1 23 ? 4.773 18.516 -12.789 1 59.94 23 LYS B CA 1
ATOM 1424 C C . LYS B 1 23 ? 5.758 19.516 -12.203 1 59.94 23 LYS B C 1
ATOM 1426 O O . LYS B 1 23 ? 6.203 20.438 -12.891 1 59.94 23 LYS B O 1
ATOM 1431 N N . VAL B 1 24 ? 6.082 19.438 -10.938 1 66.5 24 VAL B N 1
ATOM 1432 C CA . VAL B 1 24 ? 6.891 20.484 -10.312 1 66.5 24 VAL B CA 1
ATOM 1433 C C . VAL B 1 24 ? 8.328 20 -10.148 1 66.5 24 VAL B C 1
ATOM 1435 O O . VAL B 1 24 ? 8.555 18.828 -9.805 1 66.5 24 VAL B O 1
ATOM 1438 N N . LYS B 1 25 ? 9.273 20.922 -10.484 1 75.44 25 LYS B N 1
ATOM 1439 C CA . LYS B 1 25 ? 10.68 20.594 -10.289 1 75.44 25 LYS B CA 1
ATOM 1440 C C . LYS B 1 25 ? 10.977 20.297 -8.82 1 75.44 25 LYS B C 1
ATOM 1442 O O . LYS B 1 25 ? 10.508 21.031 -7.934 1 75.44 25 LYS B O 1
ATOM 1447 N N . SER B 1 26 ? 11.664 19.344 -8.57 1 77.88 26 SER B N 1
ATOM 1448 C CA . SER B 1 26 ? 11.969 18.859 -7.23 1 77.88 26 SER B CA 1
ATOM 1449 C C . SER B 1 26 ? 12.602 19.938 -6.371 1 77.88 26 SER B C 1
ATOM 1451 O O . SER B 1 26 ? 12.281 20.078 -5.188 1 77.88 26 SER B O 1
ATOM 1453 N N . THR B 1 27 ? 13.383 20.781 -6.953 1 79.62 27 THR B N 1
ATOM 1454 C CA . THR B 1 27 ? 14.148 21.766 -6.203 1 79.62 27 THR B CA 1
ATOM 1455 C C . THR B 1 27 ? 13.25 22.906 -5.746 1 79.62 27 THR B C 1
ATOM 1457 O O . THR B 1 27 ? 13.617 23.672 -4.852 1 79.62 27 THR B O 1
ATOM 1460 N N . GLU B 1 28 ? 12.164 23.047 -6.297 1 86.44 28 GLU B N 1
ATOM 1461 C CA . GLU B 1 28 ? 11.258 24.156 -5.992 1 86.44 28 GLU B CA 1
ATOM 1462 C C . GLU B 1 28 ? 10.219 23.734 -4.949 1 86.44 28 GLU B C 1
ATOM 1464 O O . GLU B 1 28 ? 9.477 24.578 -4.441 1 86.44 28 GLU B O 1
ATOM 1469 N N . ARG B 1 29 ? 10.32 22.578 -4.551 1 89.44 29 ARG B N 1
ATOM 1470 C CA . ARG B 1 29 ? 9.359 22.078 -3.57 1 89.44 29 ARG B CA 1
ATOM 1471 C C . ARG B 1 29 ? 9.797 22.422 -2.15 1 89.44 29 ARG B C 1
ATOM 1473 O O . ARG B 1 29 ? 10.984 22.391 -1.835 1 89.44 29 ARG B O 1
ATOM 1480 N N . PRO B 1 30 ? 8.836 22.797 -1.302 1 91.56 30 PRO B N 1
ATOM 1481 C CA . PRO B 1 30 ? 9.203 23.062 0.091 1 91.56 30 PRO B CA 1
ATOM 1482 C C . PRO B 1 30 ? 9.867 21.875 0.771 1 91.56 30 PRO B C 1
ATOM 1484 O O . PRO B 1 30 ? 9.516 20.719 0.49 1 91.56 30 PRO B O 1
ATOM 1487 N N . CYS B 1 31 ? 10.805 22.188 1.652 1 95.12 31 CYS B N 1
ATOM 1488 C CA . CYS B 1 31 ? 11.492 21.156 2.428 1 95.12 31 CYS B CA 1
ATOM 1489 C C . CYS B 1 31 ? 11.008 21.141 3.873 1 95.12 31 CYS B C 1
ATOM 1491 O O . CYS B 1 31 ? 10.891 22.203 4.5 1 95.12 31 CYS B O 1
ATOM 1493 N N . ILE B 1 32 ? 10.711 20.016 4.398 1 97 32 ILE B N 1
ATOM 1494 C CA . ILE B 1 32 ? 10.273 19.875 5.785 1 97 32 ILE B CA 1
ATOM 1495 C C . ILE B 1 32 ? 11.469 19.5 6.668 1 97 32 ILE B C 1
ATOM 1497 O O . ILE B 1 32 ? 12.078 18.453 6.492 1 97 32 ILE B O 1
ATOM 1501 N N . THR B 1 33 ? 11.711 20.344 7.621 1 96.88 33 THR B N 1
ATOM 1502 C CA . THR B 1 33 ? 12.836 20.078 8.5 1 96.88 33 THR B CA 1
ATOM 1503 C C . THR B 1 33 ? 12.391 20.016 9.961 1 96.88 33 THR B C 1
ATOM 1505 O O . THR B 1 33 ? 13.188 19.719 10.852 1 96.88 33 THR B O 1
ATOM 1508 N N . SER B 1 34 ? 11.141 20.297 10.195 1 97.81 34 SER B N 1
ATOM 1509 C CA . SER B 1 34 ? 10.578 20.266 11.539 1 97.81 34 SER B CA 1
ATOM 1510 C C . SER B 1 34 ? 9.062 20.094 11.5 1 97.81 34 SER B C 1
ATOM 1512 O O . SER B 1 34 ? 8.445 20.25 10.445 1 97.81 34 SER B O 1
ATOM 1514 N N . SER B 1 35 ? 8.562 19.75 12.711 1 98.44 35 SER B N 1
ATOM 1515 C CA . SER B 1 35 ? 7.113 19.656 12.805 1 98.44 35 SER B CA 1
ATOM 1516 C C . SER B 1 35 ? 6.461 21.016 12.539 1 98.44 35 SER B C 1
ATOM 1518 O O . SER B 1 35 ? 5.359 21.078 11.992 1 98.44 35 SER B O 1
ATOM 1520 N N . ARG B 1 36 ? 7.117 22.016 12.898 1 97.81 36 ARG B N 1
ATOM 1521 C CA . ARG B 1 36 ? 6.605 23.359 12.664 1 97.81 36 ARG B CA 1
ATOM 1522 C C . ARG B 1 36 ? 6.508 23.656 11.164 1 97.81 36 ARG B C 1
ATOM 1524 O O . ARG B 1 36 ? 5.523 24.234 10.703 1 97.81 36 ARG B O 1
ATOM 1531 N N . ASP B 1 37 ? 7.535 23.281 10.391 1 96.88 37 ASP B N 1
ATOM 1532 C CA . ASP B 1 37 ? 7.484 23.422 8.938 1 96.88 37 ASP B CA 1
ATOM 1533 C C . ASP B 1 37 ? 6.266 22.703 8.359 1 96.88 37 ASP B C 1
ATOM 1535 O O . ASP B 1 37 ? 5.539 23.266 7.539 1 96.88 37 ASP B O 1
ATOM 1539 N N . ALA B 1 38 ? 6.109 21.5 8.828 1 97.69 38 ALA B N 1
ATOM 1540 C CA . ALA B 1 38 ? 4.984 20.688 8.359 1 97.69 38 ALA B CA 1
ATOM 1541 C C . ALA B 1 38 ? 3.652 21.359 8.695 1 97.69 38 ALA B C 1
ATOM 1543 O O . ALA B 1 38 ? 2.773 21.469 7.832 1 97.69 38 ALA B O 1
ATOM 1544 N N . TYR B 1 39 ? 3.6 21.812 9.898 1 97.62 39 TYR B N 1
ATOM 1545 C CA . TYR B 1 39 ? 2.383 22.484 10.344 1 97.62 39 TYR B CA 1
ATOM 1546 C C . TYR B 1 39 ? 2.066 23.672 9.453 1 97.62 39 TYR B C 1
ATOM 1548 O O . TYR B 1 39 ? 0.93 23.844 9 1 97.62 39 TYR B O 1
ATOM 1556 N N . ARG B 1 40 ? 2.996 24.453 9.227 1 95.5 40 ARG B N 1
ATOM 1557 C CA . ARG B 1 40 ? 2.793 25.672 8.43 1 95.5 40 ARG B CA 1
ATOM 1558 C C . ARG B 1 40 ? 2.307 25.328 7.027 1 95.5 40 ARG B C 1
ATOM 1560 O O . ARG B 1 40 ? 1.347 25.922 6.535 1 95.5 40 ARG B O 1
ATOM 1567 N N . ILE B 1 41 ? 2.951 24.406 6.398 1 93.19 41 ILE B N 1
ATOM 1568 C CA . ILE B 1 41 ? 2.609 24 5.035 1 93.19 41 ILE B CA 1
ATOM 1569 C C . ILE B 1 41 ? 1.198 23.422 5.004 1 93.19 41 ILE B C 1
ATOM 1571 O O . ILE B 1 41 ? 0.41 23.734 4.109 1 93.19 41 ILE B O 1
ATOM 1575 N N . LEU B 1 42 ? 0.878 22.625 5.988 1 93.12 42 LEU B N 1
ATOM 1576 C CA . LEU B 1 42 ? -0.43 21.984 6.059 1 93.12 42 LEU B CA 1
ATOM 1577 C C . LEU B 1 42 ? -1.527 23.016 6.312 1 93.12 42 LEU B C 1
ATOM 1579 O O . LEU B 1 42 ? -2.58 22.984 5.672 1 93.12 42 LEU B O 1
ATOM 1583 N N . LEU B 1 43 ? -1.271 23.875 7.258 1 91.69 43 LEU B N 1
ATOM 1584 C CA . LEU B 1 43 ? -2.258 24.906 7.559 1 91.69 43 LEU B CA 1
ATOM 1585 C C . LEU B 1 43 ? -2.521 25.781 6.336 1 91.69 43 LEU B C 1
ATOM 1587 O O . LEU B 1 43 ? -3.67 26.125 6.047 1 91.69 43 LEU B O 1
ATOM 1591 N N . ASP B 1 44 ? -1.465 26.094 5.59 1 89.75 44 ASP B N 1
ATOM 1592 C CA . ASP B 1 44 ? -1.594 26.922 4.395 1 89.75 44 ASP B CA 1
ATOM 1593 C C . ASP B 1 44 ? -2.459 26.234 3.342 1 89.75 44 ASP B C 1
ATOM 1595 O O . ASP B 1 44 ? -3.121 26.891 2.543 1 89.75 44 ASP B O 1
ATOM 1599 N N . SER B 1 45 ? -2.43 24.969 3.381 1 86.12 45 SER B N 1
ATOM 1600 C CA . SER B 1 45 ? -3.178 24.203 2.383 1 86.12 45 SER B CA 1
ATOM 1601 C C . SER B 1 45 ? -4.617 23.969 2.832 1 86.12 45 SER B C 1
ATOM 1603 O O . SER B 1 45 ? -5.441 23.484 2.057 1 86.12 45 SER B O 1
ATOM 1605 N N . TRP B 1 46 ? -4.91 24.312 4.109 1 89.44 46 TRP B N 1
ATOM 1606 C CA . TRP B 1 46 ? -6.223 24.016 4.676 1 89.44 46 TRP B CA 1
ATOM 1607 C C . TRP B 1 46 ? -7.219 25.125 4.352 1 89.44 46 TRP B C 1
ATOM 1609 O O . TRP B 1 46 ? -6.867 26.312 4.367 1 89.44 46 TRP B O 1
ATOM 1619 N N . ASP B 1 47 ? -8.398 24.75 4 1 86.5 47 ASP B N 1
ATOM 1620 C CA . ASP B 1 47 ? -9.484 25.719 3.846 1 86.5 47 ASP B CA 1
ATOM 1621 C C . ASP B 1 47 ? -9.898 26.281 5.195 1 86.5 47 ASP B C 1
ATOM 1623 O O . ASP B 1 47 ? -10.445 25.578 6.039 1 86.5 47 ASP B O 1
ATOM 1627 N N . PRO B 1 48 ? -9.695 27.562 5.359 1 86.81 48 PRO B N 1
ATOM 1628 C CA . PRO B 1 48 ? -10.031 28.172 6.652 1 86.81 48 PRO B CA 1
ATOM 1629 C C . PRO B 1 48 ? -11.523 28.078 6.973 1 86.81 48 PRO B C 1
ATOM 1631 O O . PRO B 1 48 ? -11.906 28.062 8.141 1 86.81 48 PRO B O 1
ATOM 1634 N N . GLY B 1 49 ? -12.344 28 6.023 1 86.56 49 GLY B N 1
ATOM 1635 C CA . GLY B 1 49 ? -13.781 27.922 6.223 1 86.56 49 GLY B CA 1
ATOM 1636 C C . GLY B 1 49 ? -14.242 26.531 6.641 1 86.56 49 GLY B C 1
ATOM 1637 O O . GLY B 1 49 ? -15.406 26.359 7.016 1 86.56 49 GLY B O 1
ATOM 1638 N N . LYS B 1 50 ? -13.273 25.594 6.715 1 87.5 50 LYS B N 1
ATOM 1639 C CA . LYS B 1 50 ? -13.672 24.234 7.004 1 87.5 50 LYS B CA 1
ATOM 1640 C C . LYS B 1 50 ? -13.008 23.719 8.273 1 87.5 50 LYS B C 1
ATOM 1642 O O . LYS B 1 50 ? -13.555 22.844 8.961 1 87.5 50 LYS B O 1
ATOM 1647 N N . ILE B 1 51 ? -11.875 24.188 8.578 1 87.69 51 ILE B N 1
ATOM 1648 C CA . ILE B 1 51 ? -11.008 23.594 9.594 1 87.69 51 ILE B CA 1
ATOM 1649 C C . ILE B 1 51 ? -11.703 23.625 10.945 1 87.69 51 ILE B C 1
ATOM 1651 O O . ILE B 1 51 ? -11.406 22.812 11.82 1 87.69 51 ILE B O 1
ATOM 1655 N N . GLU B 1 52 ? -12.68 24.5 11.117 1 86.75 52 GLU B N 1
ATOM 1656 C CA . GLU B 1 52 ? -13.359 24.594 12.406 1 86.75 52 GLU B CA 1
ATOM 1657 C C . GLU B 1 52 ? -14.703 23.875 12.375 1 86.75 52 GLU B C 1
ATOM 1659 O O . GLU B 1 52 ? -15.383 23.766 13.398 1 86.75 52 GLU B O 1
ATOM 1664 N N . PHE B 1 53 ? -15.055 23.312 11.258 1 85.31 53 PHE B N 1
ATOM 1665 C CA . PHE B 1 53 ? -16.406 22.766 11.125 1 85.31 53 PHE B CA 1
ATOM 1666 C C . PHE B 1 53 ? -16.359 21.281 10.797 1 85.31 53 PHE B C 1
ATOM 1668 O O . PHE B 1 53 ? -17.234 20.531 11.195 1 85.31 53 PHE B O 1
ATOM 1675 N N . PHE B 1 54 ? -15.336 20.938 10.039 1 86.81 54 PHE B N 1
ATOM 1676 C CA . PHE B 1 54 ? -15.203 19.547 9.578 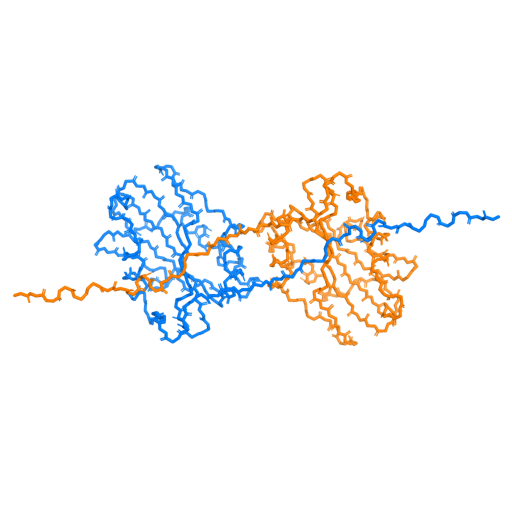1 86.81 54 PHE B CA 1
ATOM 1677 C C . PHE B 1 54 ? -13.867 18.953 10.023 1 86.81 54 PHE B C 1
ATOM 1679 O O . PHE B 1 54 ? -12.859 19.656 10.086 1 86.81 54 PHE B O 1
ATOM 1686 N N . GLU B 1 55 ? -13.953 17.688 10.328 1 91.06 55 GLU B N 1
ATOM 1687 C CA . GLU B 1 55 ? -12.703 16.969 10.531 1 91.06 55 GLU B CA 1
ATOM 1688 C C . GLU B 1 55 ? -12.148 16.453 9.203 1 91.06 55 GLU B C 1
ATOM 1690 O O . GLU B 1 55 ? -12.867 15.797 8.438 1 91.06 55 GLU B O 1
ATOM 1695 N N . GLN B 1 56 ? -11.008 16.828 8.961 1 92.25 56 GLN B N 1
ATOM 1696 C CA . GLN B 1 56 ? -10.328 16.406 7.742 1 92.25 56 GLN B CA 1
ATOM 1697 C C . GLN B 1 56 ? -9.016 15.695 8.062 1 92.25 56 GLN B C 1
ATOM 1699 O O . GLN B 1 56 ? -8.297 16.094 8.984 1 92.25 56 GLN B O 1
ATOM 1704 N N . PHE B 1 57 ? -8.805 14.617 7.352 1 94.38 57 PHE B N 1
ATOM 1705 C CA . PHE B 1 57 ? -7.566 13.852 7.461 1 94.38 57 PHE B CA 1
ATOM 1706 C C . PHE B 1 57 ? -6.758 13.945 6.172 1 94.38 57 PHE B C 1
ATOM 1708 O O . PHE B 1 57 ? -7.273 13.664 5.086 1 94.38 57 PHE B O 1
ATOM 1715 N N . LYS B 1 58 ? -5.504 14.352 6.301 1 93.5 58 LYS B N 1
ATOM 1716 C CA . LYS B 1 58 ? -4.641 14.539 5.137 1 93.5 58 LYS B CA 1
ATOM 1717 C C . LYS B 1 58 ? -3.299 13.844 5.336 1 93.5 58 LYS B C 1
ATOM 1719 O O . LYS B 1 58 ? -2.92 13.516 6.461 1 93.5 58 LYS B O 1
ATOM 1724 N N . VAL B 1 59 ? -2.693 13.633 4.215 1 96.38 59 VAL B N 1
ATOM 1725 C CA . VAL B 1 59 ? -1.344 13.078 4.242 1 96.38 59 VAL B CA 1
ATOM 1726 C C . VAL B 1 59 ? -0.405 13.961 3.42 1 96.38 59 VAL B C 1
ATOM 1728 O O . VAL B 1 59 ? -0.761 14.406 2.326 1 96.38 59 VAL B O 1
ATOM 1731 N N . LEU B 1 60 ? 0.669 14.344 4.012 1 96 60 LEU B N 1
ATOM 1732 C CA . LEU B 1 60 ? 1.787 15.016 3.357 1 96 60 LEU B CA 1
ATOM 1733 C C . LEU B 1 60 ? 2.797 14 2.83 1 96 60 LEU B C 1
ATOM 1735 O O . LEU B 1 60 ? 3.312 13.18 3.592 1 96 60 LEU B O 1
ATOM 1739 N N . LEU B 1 61 ? 3.068 14.008 1.534 1 95.62 61 LEU B N 1
ATOM 1740 C CA . LEU B 1 61 ? 3.938 13.055 0.853 1 95.62 61 LEU B CA 1
ATOM 1741 C C . LEU B 1 61 ? 5.324 13.648 0.63 1 95.62 61 LEU B C 1
ATOM 1743 O O . LEU B 1 61 ? 5.453 14.734 0.075 1 95.62 61 LEU B O 1
ATOM 1747 N N . LEU B 1 62 ? 6.344 12.875 1.011 1 96.62 62 LEU B N 1
ATOM 1748 C CA . LEU B 1 62 ? 7.676 13.469 1.02 1 96.62 62 LEU B CA 1
ATOM 1749 C C . LEU B 1 62 ? 8.641 12.641 0.174 1 96.62 62 LEU B C 1
ATOM 1751 O O . LEU B 1 62 ? 8.516 11.414 0.097 1 96.62 62 LEU B O 1
ATOM 1755 N N . SER B 1 63 ? 9.57 13.367 -0.39 1 94.5 63 SER B N 1
ATOM 1756 C CA . SER B 1 63 ? 10.688 12.734 -1.074 1 94.5 63 SER B CA 1
ATOM 1757 C C . SER B 1 63 ? 11.789 12.344 -0.092 1 94.5 63 SER B C 1
ATOM 1759 O O . SER B 1 63 ? 11.688 12.617 1.105 1 94.5 63 SER B O 1
ATOM 1761 N N . GLN B 1 64 ? 12.734 11.703 -0.619 1 94.44 64 GLN B N 1
ATOM 1762 C CA . GLN B 1 64 ? 13.867 11.258 0.184 1 94.44 64 GLN B CA 1
ATOM 1763 C C . GLN B 1 64 ? 14.547 12.438 0.876 1 94.44 64 GLN B C 1
ATOM 1765 O O . GLN B 1 64 ? 15.07 12.297 1.984 1 94.44 64 GLN B O 1
ATOM 1770 N N . SER B 1 65 ? 14.539 13.578 0.232 1 94.56 65 SER B N 1
ATOM 1771 C CA . SER B 1 65 ? 15.172 14.766 0.793 1 94.56 65 SER B CA 1
ATOM 1772 C C . SER B 1 65 ? 14.195 15.57 1.638 1 94.56 65 SER B C 1
ATOM 1774 O O . SER B 1 65 ? 14.438 16.75 1.937 1 94.56 65 SER B O 1
ATOM 1776 N N . ASN B 1 66 ? 13.016 15.039 1.949 1 95.56 66 ASN B N 1
ATOM 1777 C CA . ASN B 1 66 ? 11.977 15.641 2.775 1 95.56 66 ASN B CA 1
ATOM 1778 C C . ASN B 1 66 ? 11.344 16.844 2.088 1 95.56 66 ASN B C 1
ATOM 1780 O O . ASN B 1 66 ? 10.961 17.812 2.748 1 95.56 66 ASN B O 1
ATOM 1784 N N . ARG B 1 67 ? 11.391 16.75 0.79 1 94.88 67 ARG B N 1
ATOM 1785 C CA . ARG B 1 67 ? 10.664 17.766 0.028 1 94.88 67 ARG B CA 1
ATOM 1786 C C . ARG B 1 67 ? 9.227 17.312 -0.24 1 94.88 67 ARG B C 1
ATOM 1788 O O . ARG B 1 67 ? 8.977 16.141 -0.494 1 94.88 67 ARG B O 1
ATOM 1795 N N . VAL B 1 68 ? 8.391 18.297 -0.263 1 93.5 68 VAL B N 1
ATOM 1796 C CA . VAL B 1 68 ? 6.965 18.016 -0.385 1 93.5 68 VAL B CA 1
ATOM 1797 C C . VAL B 1 68 ? 6.637 17.625 -1.825 1 93.5 68 VAL B C 1
ATOM 1799 O O . VAL B 1 68 ? 6.828 18.422 -2.746 1 93.5 68 VAL B O 1
ATOM 1802 N N . LEU B 1 69 ? 6.148 16.375 -1.933 1 91.62 69 LEU B N 1
ATOM 1803 C CA . LEU B 1 69 ? 5.68 15.906 -3.23 1 91.62 69 LEU B CA 1
ATOM 1804 C C . LEU B 1 69 ? 4.234 16.312 -3.475 1 91.62 69 LEU B C 1
ATOM 1806 O O . LEU B 1 69 ? 3.834 16.547 -4.617 1 91.62 69 LEU B O 1
ATOM 1810 N N . GLY B 1 70 ? 3.467 16.375 -2.424 1 89.94 70 GLY B N 1
ATOM 1811 C CA . GLY B 1 70 ? 2.057 16.734 -2.502 1 89.94 70 GLY B CA 1
ATOM 1812 C C . GLY B 1 70 ? 1.312 16.484 -1.2 1 89.94 70 GLY B C 1
ATOM 1813 O O . GLY B 1 70 ? 1.881 15.969 -0.24 1 89.94 70 GLY B O 1
ATOM 1814 N N . ILE B 1 71 ? 0.079 17.016 -1.176 1 91.12 71 ILE B N 1
ATOM 1815 C CA . ILE B 1 71 ? -0.849 16.812 -0.072 1 91.12 71 ILE B CA 1
ATOM 1816 C C . ILE B 1 71 ? -2.125 16.141 -0.592 1 91.12 71 ILE B C 1
ATOM 1818 O O . ILE B 1 71 ? -2.662 16.547 -1.627 1 91.12 71 ILE B O 1
ATOM 1822 N N . TYR B 1 72 ? -2.539 15.102 0.088 1 89.31 72 TYR B N 1
ATOM 1823 C CA . TYR B 1 72 ? -3.756 14.391 -0.29 1 89.31 72 TYR B CA 1
ATOM 1824 C C . TYR B 1 72 ? -4.75 14.359 0.866 1 89.31 72 TYR B C 1
ATOM 1826 O O . TYR B 1 72 ? -4.395 13.984 1.986 1 89.31 72 TYR B O 1
ATOM 1834 N N . GLU B 1 73 ? -5.973 14.844 0.579 1 90.69 73 GLU B N 1
ATOM 1835 C CA . GLU B 1 73 ? -7.039 14.719 1.565 1 90.69 73 GLU B CA 1
ATOM 1836 C C . GLU B 1 73 ? -7.664 13.328 1.532 1 90.69 73 GLU B C 1
ATOM 1838 O O . GLU B 1 73 ? -8.375 12.984 0.585 1 90.69 73 GLU B O 1
ATOM 1843 N N . VAL B 1 74 ? -7.441 12.578 2.574 1 90.31 74 VAL B N 1
ATOM 1844 C CA . VAL B 1 74 ? -7.852 11.18 2.623 1 90.31 74 VAL B CA 1
ATOM 1845 C C . VAL B 1 74 ? -9.336 11.094 2.969 1 90.31 74 VAL B C 1
ATOM 1847 O O . VAL B 1 74 ? -10.055 10.25 2.422 1 90.31 74 VAL B O 1
ATOM 1850 N N . SER B 1 75 ? -9.719 11.828 3.92 1 87.81 75 SER B N 1
ATOM 1851 C CA . SER B 1 75 ? -11.117 11.797 4.344 1 87.81 75 SER B CA 1
ATOM 1852 C C . SER B 1 75 ? -11.562 13.148 4.879 1 87.81 75 SER B C 1
ATOM 1854 O O . SER B 1 75 ? -10.734 13.953 5.309 1 87.81 75 SER B O 1
ATOM 1856 N N . SER B 1 76 ? -12.773 13.328 4.629 1 86.44 76 SER B N 1
ATOM 1857 C CA . SER B 1 76 ? -13.445 14.5 5.191 1 86.44 76 SER B CA 1
ATOM 1858 C C . SER B 1 76 ? -14.805 14.133 5.766 1 86.44 76 SER B C 1
ATOM 1860 O O . SER B 1 76 ? -15.562 13.367 5.156 1 86.44 76 SER B O 1
ATOM 1862 N N . GLY B 1 77 ? -15.109 14.305 7.023 1 75.19 77 GLY B N 1
ATOM 1863 C CA . GLY B 1 77 ? -16.391 13.938 7.605 1 75.19 77 GLY B CA 1
ATOM 1864 C C . GLY B 1 77 ? -16.812 14.844 8.742 1 75.19 77 GLY B C 1
ATOM 1865 O O . GLY B 1 77 ? -16.109 15.812 9.07 1 75.19 77 GLY B O 1
ATOM 1866 N N . GLY B 1 78 ? -18.016 14.578 9.164 1 59.5 78 GLY B N 1
ATOM 1867 C CA . GLY B 1 78 ? -18.625 15.312 10.266 1 59.5 78 GLY B CA 1
ATOM 1868 C C . GLY B 1 78 ? -18.047 14.945 11.617 1 59.5 78 GLY B C 1
ATOM 1869 O O . GLY B 1 78 ? -16.922 14.445 11.703 1 59.5 78 GLY B O 1
ATOM 1870 N N . ILE B 1 79 ? -18.75 15.086 12.695 1 50.19 79 ILE B N 1
ATOM 1871 C CA . ILE B 1 79 ? -18.453 15.039 14.117 1 50.19 79 ILE B CA 1
ATOM 1872 C C . ILE B 1 79 ? -17.938 13.648 14.5 1 50.19 79 ILE B C 1
ATOM 1874 O O . ILE B 1 79 ? -17.094 13.516 15.375 1 50.19 79 ILE B O 1
ATOM 1878 N N . SER B 1 80 ? -18.5 12.664 13.852 1 50.28 80 SER B N 1
ATOM 1879 C CA . SER B 1 80 ? -18.234 11.359 14.438 1 50.28 80 SER B CA 1
ATOM 1880 C C . SER B 1 80 ? -16.875 10.812 14 1 50.28 80 SER B C 1
ATOM 1882 O O . SER B 1 80 ? -16.5 9.703 14.375 1 50.28 80 SER B O 1
ATOM 1884 N N . GLY B 1 81 ? -16.062 11.586 13.531 1 55.34 81 GLY B N 1
ATOM 1885 C CA . GLY B 1 81 ? -14.695 11.164 13.25 1 55.34 81 GLY B CA 1
ATOM 1886 C C . GLY B 1 81 ? -14.539 10.492 11.898 1 55.34 81 GLY B C 1
ATOM 1887 O O . GLY B 1 81 ? -15.531 10.156 11.25 1 55.34 81 GLY B O 1
ATOM 1888 N N . THR B 1 82 ? -13.57 10.828 11.141 1 56.62 82 THR B N 1
ATOM 1889 C CA . THR B 1 82 ? -13.406 10.273 9.797 1 56.62 82 THR B CA 1
ATOM 1890 C C . THR B 1 82 ? -12.578 8.992 9.836 1 56.62 82 THR B C 1
ATOM 1892 O O . THR B 1 82 ? -11.641 8.883 10.633 1 56.62 82 THR B O 1
ATOM 1895 N N . LEU B 1 83 ? -13.125 7.863 9.398 1 74.94 83 LEU B N 1
ATOM 1896 C CA . LEU B 1 83 ? -12.398 6.621 9.148 1 74.94 83 LEU B CA 1
ATOM 1897 C C . LEU B 1 83 ? -11.352 6.812 8.055 1 74.94 83 LEU B C 1
ATOM 1899 O O . LEU B 1 83 ? -11.602 7.496 7.059 1 74.94 83 LEU B O 1
ATOM 1903 N N . VAL B 1 84 ? -10.133 6.668 8.383 1 88.81 84 VAL B N 1
ATOM 1904 C CA . VAL B 1 84 ? -9.055 6.793 7.41 1 88.81 84 VAL B CA 1
ATOM 1905 C C . VAL B 1 84 ? -9.055 5.582 6.48 1 88.81 84 VAL B C 1
ATOM 1907 O O . VAL B 1 84 ? -9.008 4.441 6.941 1 88.81 84 VAL B O 1
ATOM 1910 N N . ASP B 1 85 ? -9.234 5.91 5.238 1 90.38 85 ASP B N 1
ATOM 1911 C CA . ASP B 1 85 ? -9.125 4.871 4.219 1 90.38 85 ASP B CA 1
ATOM 1912 C C . ASP B 1 85 ? -7.656 4.539 3.936 1 90.38 85 ASP B C 1
ATOM 1914 O O . ASP B 1 85 ? -6.977 5.273 3.219 1 90.38 85 ASP B O 1
ATOM 1918 N N . MET B 1 86 ? -7.211 3.445 4.426 1 94.31 86 MET B N 1
ATOM 1919 C CA . MET B 1 86 ? -5.812 3.029 4.332 1 94.31 86 MET B CA 1
ATOM 1920 C C . MET B 1 86 ? -5.406 2.82 2.877 1 94.31 86 MET B C 1
ATOM 1922 O O . MET B 1 86 ? -4.273 3.123 2.496 1 94.31 86 MET B O 1
ATOM 1926 N N . ARG B 1 87 ? -6.328 2.326 2.123 1 92.06 87 ARG B N 1
ATOM 1927 C CA . ARG B 1 87 ? -6.035 2.066 0.718 1 92.06 87 ARG B CA 1
ATOM 1928 C C . ARG B 1 87 ? -5.75 3.363 -0.031 1 92.06 87 ARG B C 1
ATOM 1930 O O . ARG B 1 87 ? -4.762 3.461 -0.761 1 92.06 87 ARG B O 1
ATOM 1937 N N . MET B 1 88 ? -6.57 4.332 0.301 1 89.5 88 MET B N 1
ATOM 1938 C CA . MET B 1 88 ? -6.41 5.609 -0.384 1 89.5 88 MET B CA 1
ATOM 1939 C C . MET B 1 88 ? -5.133 6.312 0.068 1 89.5 88 MET B C 1
ATOM 1941 O O . MET B 1 88 ? -4.414 6.891 -0.749 1 89.5 88 MET B O 1
ATOM 1945 N N . LEU B 1 89 ? -4.906 6.188 1.289 1 94.38 89 LEU B N 1
ATOM 1946 C CA . LEU B 1 89 ? -3.715 6.816 1.845 1 94.38 89 LEU B CA 1
ATOM 1947 C C . LEU B 1 89 ? -2.453 6.266 1.189 1 94.38 89 LEU B C 1
ATOM 1949 O O . LEU B 1 89 ? -1.638 7.027 0.664 1 94.38 89 LEU B O 1
ATOM 1953 N N . PHE B 1 90 ? -2.365 5.023 1.104 1 95.12 90 PHE B N 1
ATOM 1954 C CA . PHE B 1 90 ? -1.114 4.445 0.624 1 95.12 90 PHE B CA 1
ATOM 1955 C C . PHE B 1 90 ? -1.104 4.367 -0.897 1 95.12 90 PHE B C 1
ATOM 1957 O O . PHE B 1 90 ? -0.039 4.328 -1.516 1 95.12 90 PHE B O 1
ATOM 1964 N N . ALA B 1 91 ? -2.285 4.348 -1.51 1 90.12 91 ALA B N 1
ATOM 1965 C CA . ALA B 1 91 ? -2.307 4.527 -2.959 1 90.12 91 ALA B CA 1
ATOM 1966 C C . ALA B 1 91 ? -1.668 5.855 -3.355 1 90.12 91 ALA B C 1
ATOM 1968 O O . ALA B 1 91 ? -0.859 5.91 -4.285 1 90.12 91 ALA B O 1
ATOM 1969 N N . ALA B 1 92 ? -2.01 6.898 -2.621 1 89 92 ALA B N 1
ATOM 1970 C CA . ALA B 1 92 ? -1.44 8.219 -2.881 1 89 92 ALA B CA 1
ATOM 1971 C C . ALA B 1 92 ? 0.069 8.219 -2.658 1 89 92 ALA B C 1
ATOM 1973 O O . ALA B 1 92 ? 0.823 8.758 -3.471 1 89 92 ALA B O 1
ATOM 1974 N N . ALA B 1 93 ? 0.5 7.602 -1.569 1 94.38 93 ALA B N 1
ATOM 1975 C CA . ALA B 1 93 ? 1.921 7.562 -1.235 1 94.38 93 ALA B CA 1
ATOM 1976 C C . ALA B 1 93 ? 2.717 6.824 -2.311 1 94.38 93 ALA B C 1
ATOM 1978 O O . ALA B 1 93 ? 3.771 7.297 -2.744 1 94.38 93 ALA B O 1
ATOM 1979 N N . LEU B 1 94 ? 2.201 5.723 -2.727 1 89.75 94 LEU B N 1
ATOM 1980 C CA . LEU B 1 94 ? 2.896 4.898 -3.709 1 89.75 94 LEU B CA 1
ATOM 1981 C C . LEU B 1 94 ? 2.881 5.559 -5.082 1 89.75 94 LEU B C 1
ATOM 1983 O O . LEU B 1 94 ? 3.887 5.543 -5.797 1 89.75 94 LEU B O 1
ATOM 1987 N N . LYS B 1 95 ? 1.792 6.164 -5.398 1 84.88 95 LYS B N 1
ATOM 1988 C CA . LYS B 1 95 ? 1.667 6.848 -6.684 1 84.88 95 LYS B CA 1
ATOM 1989 C C . LYS B 1 95 ? 2.65 8.008 -6.785 1 84.88 95 LYS B C 1
ATOM 1991 O O . LYS B 1 95 ? 3.223 8.258 -7.848 1 84.88 95 LYS B O 1
ATOM 1996 N N . ALA B 1 96 ? 2.873 8.641 -5.684 1 87.31 96 ALA B N 1
ATOM 1997 C CA . ALA B 1 96 ? 3.758 9.805 -5.652 1 87.31 96 ALA B CA 1
ATOM 1998 C C . ALA B 1 96 ? 5.211 9.383 -5.441 1 87.31 96 ALA B C 1
ATOM 2000 O O . ALA B 1 96 ? 6.102 10.227 -5.359 1 87.31 96 ALA B O 1
ATOM 2001 N N . ALA B 1 97 ? 5.387 8.055 -5.305 1 89.38 97 ALA B N 1
ATOM 2002 C CA . ALA B 1 97 ? 6.703 7.516 -4.973 1 89.38 97 ALA B CA 1
ATOM 2003 C C . ALA B 1 97 ? 7.258 8.164 -3.707 1 89.38 97 ALA B C 1
ATOM 2005 O O . ALA B 1 97 ? 8.438 8.508 -3.643 1 89.38 97 ALA B O 1
ATOM 2006 N N . ALA B 1 98 ? 6.367 8.367 -2.758 1 94.31 98 ALA B N 1
ATOM 2007 C CA . ALA B 1 98 ? 6.785 8.953 -1.489 1 94.31 98 ALA B CA 1
ATOM 2008 C C . ALA B 1 98 ? 7.734 8.023 -0.741 1 94.31 98 ALA B C 1
ATOM 2010 O O . ALA B 1 98 ? 7.539 6.805 -0.729 1 94.31 98 ALA B O 1
ATOM 2011 N N . VAL B 1 99 ? 8.719 8.617 -0.098 1 96.31 99 VAL B N 1
ATOM 2012 C CA . VAL B 1 99 ? 9.672 7.852 0.698 1 96.31 99 VAL B CA 1
ATOM 2013 C C . VAL B 1 99 ? 9.305 7.941 2.176 1 96.31 99 VAL B C 1
ATOM 2015 O O . VAL B 1 99 ? 9.734 7.113 2.982 1 96.31 99 VAL B O 1
ATOM 2018 N N . GLY B 1 100 ? 8.461 8.883 2.525 1 97.75 100 GLY B N 1
ATOM 2019 C CA . GLY B 1 100 ? 7.918 9.117 3.852 1 97.75 100 GLY B CA 1
ATOM 2020 C C . GLY B 1 100 ? 6.641 9.938 3.836 1 97.75 100 GLY B C 1
ATOM 2021 O O . GLY B 1 100 ? 6.328 10.586 2.838 1 97.75 100 GLY B O 1
ATOM 2022 N N . ILE B 1 101 ? 5.93 9.805 4.965 1 98.38 101 ILE B N 1
ATOM 2023 C CA . ILE B 1 101 ? 4.668 10.531 5.004 1 98.38 101 ILE B CA 1
ATOM 2024 C C . ILE B 1 101 ? 4.496 11.195 6.371 1 98.38 101 ILE B C 1
ATOM 2026 O O . ILE B 1 101 ? 5.055 10.727 7.367 1 98.38 101 ILE B O 1
ATOM 2030 N N . ILE B 1 102 ? 3.799 12.305 6.402 1 98.62 102 ILE B N 1
ATOM 2031 C CA . ILE B 1 102 ? 3.252 12.945 7.598 1 98.62 102 ILE B CA 1
ATOM 2032 C C . ILE B 1 102 ? 1.73 13.016 7.492 1 98.62 102 ILE B C 1
ATOM 2034 O O . ILE B 1 102 ? 1.192 13.484 6.484 1 98.62 102 ILE B O 1
ATOM 2038 N N . ILE B 1 103 ? 1.096 12.469 8.523 1 98.12 103 ILE B N 1
ATOM 2039 C CA . ILE B 1 103 ? -0.361 12.555 8.508 1 98.12 103 ILE B CA 1
ATOM 2040 C C . ILE B 1 103 ? -0.827 13.672 9.438 1 98.12 103 ILE B C 1
ATOM 2042 O O . ILE B 1 103 ? -0.091 14.086 10.336 1 98.12 103 ILE B O 1
ATOM 2046 N N . THR B 1 104 ? -2.021 14.133 9.109 1 97.06 104 THR B N 1
ATOM 2047 C CA . THR B 1 104 ? -2.588 15.211 9.914 1 97.06 104 THR B CA 1
ATOM 2048 C C . THR B 1 104 ? -4.109 15.117 9.938 1 97.06 104 THR B C 1
ATOM 2050 O O . THR B 1 104 ? -4.727 14.625 8.992 1 97.06 104 THR B O 1
ATOM 2053 N N . HIS B 1 105 ? -4.648 15.492 11.023 1 95.62 105 HIS B N 1
ATOM 2054 C CA . HIS B 1 105 ? -6.074 15.797 11.07 1 95.62 105 HIS B CA 1
ATOM 2055 C C . HIS B 1 105 ? -6.359 16.938 12.039 1 95.62 105 HIS B C 1
ATOM 2057 O O . HIS B 1 105 ? -5.48 17.359 12.797 1 95.62 105 HIS B O 1
ATOM 2063 N N . ASN B 1 106 ? -7.551 17.5 11.859 1 94 106 ASN B N 1
ATOM 2064 C CA . ASN B 1 106 ? -7.969 18.562 12.758 1 94 106 ASN B CA 1
ATOM 2065 C C . ASN B 1 106 ? -9.125 18.125 13.656 1 94 106 ASN B C 1
ATOM 2067 O O . ASN B 1 106 ? -9.828 17.172 13.336 1 94 106 ASN B O 1
ATOM 2071 N N . HIS B 1 107 ? -9.125 18.734 14.734 1 90.88 107 HIS B N 1
ATOM 2072 C CA . HIS B 1 107 ? -10.312 18.656 15.578 1 90.88 107 HIS B CA 1
ATOM 2073 C C . HIS B 1 107 ? -11.102 19.969 15.539 1 90.88 107 HIS B C 1
ATOM 2075 O O . HIS B 1 107 ? -10.609 21.016 15.977 1 90.88 107 HIS B O 1
ATOM 2081 N N . PRO B 1 108 ? -12.297 19.922 15.078 1 87.62 108 PRO B N 1
ATOM 2082 C CA . PRO B 1 108 ? -13.086 21.156 15.047 1 87.62 108 PRO B CA 1
ATOM 2083 C C . PRO B 1 108 ? -13.242 21.797 16.422 1 87.62 108 PRO B C 1
ATOM 2085 O O . PRO B 1 108 ? -13.398 23.016 16.531 1 87.62 108 PRO B O 1
ATOM 2088 N N . SER B 1 109 ? -13.133 21.047 17.469 1 86.12 109 SER B N 1
ATOM 2089 C CA . SER B 1 109 ? -13.281 21.531 18.828 1 86.12 109 SER B CA 1
ATOM 2090 C C . SER B 1 109 ? -12.133 22.453 19.219 1 86.12 109 SER B C 1
ATOM 2092 O O . SER B 1 109 ? -12.219 23.172 20.219 1 86.12 109 SER B O 1
ATOM 2094 N N . GLY B 1 110 ? -11.039 22.391 18.5 1 89.75 110 GLY B N 1
ATOM 2095 C CA . GLY B 1 110 ? -9.875 23.203 18.812 1 89.75 110 GLY B CA 1
ATOM 2096 C C . GLY B 1 110 ? -8.891 22.516 19.734 1 89.75 110 GLY B C 1
ATOM 2097 O O . GLY B 1 110 ? -7.789 23.016 19.969 1 89.75 110 GLY B O 1
ATOM 2098 N N . LYS B 1 111 ? -9.195 21.359 20.281 1 92.12 111 LYS B N 1
ATOM 2099 C CA . LYS B 1 111 ? -8.281 20.609 21.125 1 92.12 111 LYS B CA 1
ATOM 2100 C C . LYS B 1 111 ? -7.316 19.766 20.281 1 92.12 111 LYS B C 1
ATOM 2102 O O . LYS B 1 111 ? -7.707 19.188 19.281 1 92.12 111 LYS B O 1
ATOM 2107 N N . THR B 1 112 ? -6.062 19.734 20.75 1 96 112 THR B N 1
ATOM 2108 C CA . THR B 1 112 ? -5.086 19 19.953 1 96 112 THR B CA 1
ATOM 2109 C C . THR B 1 112 ? -4.719 17.688 20.625 1 96 112 THR B C 1
ATOM 2111 O O . THR B 1 112 ? -3.973 16.875 20.062 1 96 112 THR B O 1
ATOM 2114 N N . SER B 1 113 ? -5.25 17.453 21.781 1 96.31 113 SER B N 1
ATOM 2115 C CA . SER B 1 113 ? -4.938 16.188 22.469 1 96.31 113 SER B CA 1
ATOM 2116 C C . SER B 1 113 ? -5.457 14.992 21.672 1 96.31 113 SER B C 1
ATOM 2118 O O . SER B 1 113 ? -6.621 14.961 21.281 1 96.31 113 SER B O 1
ATOM 2120 N N . PRO B 1 114 ? -4.66 14 21.516 1 96.31 114 PRO B N 1
ATOM 2121 C CA . PRO B 1 114 ? -5.102 12.844 20.734 1 96.31 114 PRO B CA 1
ATOM 2122 C C . PRO B 1 114 ? -6.094 11.961 21.484 1 96.31 114 PRO B C 1
ATOM 2124 O O . PRO B 1 114 ? -5.949 11.766 22.703 1 96.31 114 PRO B O 1
ATOM 2127 N N . SER B 1 115 ? -7.082 11.461 20.812 1 93.38 115 SER B N 1
ATOM 2128 C CA . SER B 1 115 ? -7.977 10.43 21.328 1 93.38 115 SER B CA 1
ATOM 2129 C C . SER B 1 115 ? -7.367 9.039 21.188 1 93.38 115 SER B C 1
ATOM 2131 O O . SER B 1 115 ? -6.301 8.883 20.594 1 93.38 115 SER B O 1
ATOM 2133 N N . GLU B 1 116 ? -8 8.039 21.781 1 94.75 116 GLU B N 1
ATOM 2134 C CA . GLU B 1 116 ? -7.562 6.664 21.594 1 94.75 116 GLU B CA 1
ATOM 2135 C C . GLU B 1 116 ? -7.699 6.242 20.125 1 94.75 116 GLU B C 1
ATOM 2137 O O . GLU B 1 116 ? -6.871 5.492 19.609 1 94.75 116 GLU B O 1
ATOM 2142 N N . ALA B 1 117 ? -8.742 6.715 19.5 1 92.88 117 ALA B N 1
ATOM 2143 C CA . ALA B 1 117 ? -8.938 6.426 18.078 1 92.88 117 ALA B CA 1
ATOM 2144 C C . ALA B 1 117 ? -7.793 6.988 17.234 1 92.88 117 ALA B C 1
ATOM 2146 O O . ALA B 1 117 ? -7.324 6.336 16.297 1 92.88 117 ALA B O 1
ATOM 2147 N N . ASP B 1 118 ? -7.344 8.219 17.609 1 94.5 118 ASP B N 1
ATOM 2148 C CA . ASP B 1 118 ? -6.203 8.82 16.922 1 94.5 118 ASP B CA 1
ATOM 2149 C C . ASP B 1 118 ? -4.949 7.961 17.078 1 94.5 118 ASP B C 1
ATOM 2151 O O . ASP B 1 118 ? -4.227 7.723 16.109 1 94.5 118 ASP B O 1
ATOM 2155 N N . ARG B 1 119 ? -4.734 7.496 18.25 1 96.94 119 ARG B N 1
ATOM 2156 C CA . ARG B 1 119 ? -3.555 6.695 18.547 1 96.94 119 ARG B CA 1
ATOM 2157 C C . ARG B 1 119 ? -3.594 5.363 17.812 1 96.94 119 ARG B C 1
ATOM 2159 O O . ARG B 1 119 ? -2.582 4.918 17.266 1 96.94 119 ARG B O 1
ATOM 2166 N N . ASN B 1 120 ? -4.719 4.797 17.844 1 95.5 120 ASN B N 1
ATOM 2167 C CA . ASN B 1 120 ? -4.875 3.52 17.156 1 95.5 120 ASN B CA 1
ATOM 2168 C C . ASN B 1 120 ? -4.648 3.662 15.648 1 95.5 120 ASN B C 1
ATOM 2170 O O . ASN B 1 120 ? -3.947 2.852 15.047 1 95.5 120 ASN B O 1
ATOM 2174 N N . MET B 1 121 ? -5.242 4.66 15.109 1 94.62 121 MET B N 1
ATOM 2175 C CA . MET B 1 121 ? -5.082 4.918 13.68 1 94.62 121 MET B CA 1
ATOM 2176 C C . MET B 1 121 ? -3.621 5.195 13.336 1 94.62 121 MET B C 1
ATOM 2178 O O . MET B 1 121 ? -3.109 4.699 12.336 1 94.62 121 MET B O 1
ATOM 2182 N N . THR B 1 122 ? -2.992 5.992 14.156 1 97.31 122 THR B N 1
ATOM 2183 C CA . THR B 1 122 ? -1.581 6.309 13.953 1 97.31 122 THR B CA 1
ATOM 2184 C C . THR B 1 122 ? -0.737 5.035 13.969 1 97.31 122 THR B C 1
ATOM 2186 O O . THR B 1 122 ? 0.141 4.855 13.125 1 97.31 122 THR B O 1
ATOM 2189 N N . ARG B 1 123 ? -1.06 4.145 14.836 1 97.19 123 ARG B N 1
ATOM 2190 C CA . ARG B 1 123 ? -0.328 2.889 14.945 1 97.19 123 ARG B CA 1
ATOM 2191 C C . ARG B 1 123 ? -0.511 2.039 13.688 1 97.19 123 ARG B C 1
ATOM 2193 O O . ARG B 1 123 ? 0.454 1.475 13.172 1 97.19 123 ARG B O 1
ATOM 2200 N N . LYS B 1 124 ? -1.698 1.966 13.258 1 96 124 LYS B N 1
ATOM 2201 C CA . LYS B 1 124 ? -1.991 1.173 12.062 1 96 124 LYS B CA 1
ATOM 2202 C C . LYS B 1 124 ? -1.258 1.722 10.844 1 96 124 LYS B C 1
ATOM 2204 O O . LYS B 1 124 ? -0.687 0.959 10.062 1 96 124 LYS B O 1
ATOM 2209 N N . ILE B 1 125 ? -1.277 2.998 10.719 1 97.62 125 ILE B N 1
ATOM 2210 C CA . ILE B 1 125 ? -0.622 3.639 9.578 1 97.62 125 ILE B CA 1
ATOM 2211 C C . ILE B 1 125 ? 0.889 3.434 9.672 1 97.62 125 ILE B C 1
ATOM 2213 O O . ILE B 1 125 ? 1.547 3.158 8.664 1 97.62 125 ILE B O 1
ATOM 2217 N N . ARG B 1 126 ? 1.347 3.594 10.852 1 98.19 126 ARG B N 1
ATOM 2218 C CA . ARG B 1 126 ? 2.773 3.379 11.062 1 98.19 126 ARG B CA 1
ATOM 2219 C C . ARG B 1 126 ? 3.176 1.957 10.688 1 98.19 126 ARG B C 1
ATOM 2221 O O . ARG B 1 126 ? 4.195 1.75 10.023 1 98.19 126 ARG B O 1
ATOM 2228 N N . GLU B 1 127 ? 2.41 1.001 11.078 1 97.31 127 GLU B N 1
ATOM 2229 C CA . GLU B 1 127 ? 2.689 -0.4 10.781 1 97.31 127 GLU B CA 1
ATOM 2230 C C . GLU B 1 127 ? 2.652 -0.663 9.273 1 97.31 127 GLU B C 1
ATOM 2232 O O . GLU B 1 127 ? 3.555 -1.301 8.727 1 97.31 127 GLU B O 1
ATOM 2237 N N . ALA B 1 128 ? 1.63 -0.193 8.688 1 97.06 128 ALA B N 1
ATOM 2238 C CA . ALA B 1 128 ? 1.531 -0.35 7.238 1 97.06 128 ALA B CA 1
ATOM 2239 C C . ALA B 1 128 ? 2.711 0.314 6.531 1 97.06 128 ALA B C 1
ATOM 2241 O O . ALA B 1 128 ? 3.283 -0.253 5.598 1 97.06 128 ALA B O 1
ATOM 2242 N N . GLY B 1 129 ? 3.057 1.501 6.977 1 97.75 129 GLY B N 1
ATOM 2243 C CA . GLY B 1 129 ? 4.191 2.217 6.414 1 97.75 129 GLY B CA 1
ATOM 2244 C C . GLY B 1 129 ? 5.496 1.452 6.531 1 97.75 129 GLY B C 1
ATOM 2245 O O . GLY B 1 129 ? 6.297 1.427 5.594 1 97.75 129 GLY B O 1
ATOM 2246 N N . LYS B 1 130 ? 5.652 0.843 7.656 1 96.94 130 LYS B N 1
ATOM 2247 C CA . LYS B 1 130 ? 6.844 0.032 7.867 1 96.94 130 LYS B CA 1
ATOM 2248 C C . LYS B 1 130 ? 6.902 -1.133 6.883 1 96.94 130 LYS B C 1
ATOM 2250 O O . LYS B 1 130 ? 7.945 -1.394 6.281 1 96.94 130 LYS B O 1
ATOM 2255 N N . LEU B 1 131 ? 5.836 -1.76 6.723 1 95.12 131 LEU B N 1
ATOM 2256 C CA . LEU B 1 131 ? 5.773 -2.926 5.848 1 95.12 131 LEU B CA 1
ATOM 2257 C C . LEU B 1 131 ? 6.004 -2.527 4.395 1 95.12 131 LEU B C 1
ATOM 2259 O O . LEU B 1 131 ? 6.551 -3.309 3.611 1 95.12 131 LEU B O 1
ATOM 2263 N N . LEU B 1 132 ? 5.664 -1.289 4.027 1 95.5 132 LEU B N 1
ATOM 2264 C CA . LEU B 1 132 ? 5.762 -0.821 2.648 1 95.5 132 LEU B CA 1
ATOM 2265 C C . LEU B 1 132 ? 7.023 0.013 2.445 1 95.5 132 LEU B C 1
ATOM 2267 O O . LEU B 1 132 ? 7.242 0.562 1.364 1 95.5 132 LEU B O 1
ATOM 2271 N N . ASP B 1 133 ? 7.785 0.144 3.492 1 95.38 133 ASP B N 1
ATOM 2272 C CA . ASP B 1 133 ? 9 0.96 3.475 1 95.38 133 ASP B CA 1
ATOM 2273 C C . ASP B 1 133 ? 8.672 2.418 3.156 1 95.38 133 ASP B C 1
ATOM 2275 O O . ASP B 1 133 ? 9.352 3.045 2.338 1 95.38 133 ASP B O 1
ATOM 2279 N N . ILE B 1 134 ? 7.602 2.863 3.689 1 97.38 134 ILE B N 1
ATOM 2280 C CA . ILE B 1 134 ? 7.164 4.254 3.682 1 97.38 134 ILE B CA 1
ATOM 2281 C C . ILE B 1 134 ? 6.902 4.723 5.109 1 97.38 134 ILE B C 1
ATOM 2283 O O . ILE B 1 134 ? 5.754 4.762 5.555 1 97.38 134 ILE B O 1
ATOM 2287 N N . PRO B 1 135 ? 7.922 5.105 5.777 1 98.12 135 PRO B N 1
ATOM 2288 C CA . PRO B 1 135 ? 7.789 5.398 7.207 1 98.12 135 PRO B CA 1
ATOM 2289 C C . PRO B 1 135 ? 6.867 6.582 7.484 1 98.12 135 PRO B C 1
ATOM 2291 O O . PRO B 1 135 ? 6.875 7.562 6.738 1 98.12 135 PRO B O 1
ATOM 2294 N N . LEU B 1 136 ? 6.074 6.477 8.516 1 98.62 136 LEU B N 1
ATOM 2295 C CA . LEU B 1 136 ? 5.359 7.602 9.102 1 98.62 136 LEU B CA 1
ATOM 2296 C C . LEU B 1 136 ? 6.297 8.469 9.938 1 98.62 136 LEU B C 1
ATOM 2298 O O . LEU B 1 136 ? 6.75 8.055 11 1 98.62 136 LEU B O 1
ATOM 2302 N N . LEU B 1 137 ? 6.496 9.641 9.461 1 98.62 137 LEU B N 1
ATOM 2303 C CA . LEU B 1 137 ? 7.496 10.5 10.094 1 98.62 137 LEU B CA 1
ATOM 2304 C C . LEU B 1 137 ? 6.883 11.305 11.227 1 98.62 137 LEU B C 1
ATOM 2306 O O . LEU B 1 137 ? 7.574 11.68 12.18 1 98.62 137 LEU B O 1
ATOM 2310 N N . ASP B 1 138 ? 5.594 11.633 11.102 1 98.75 138 ASP B N 1
ATOM 2311 C CA . ASP B 1 138 ? 4.891 12.375 12.141 1 98.75 138 ASP B CA 1
ATOM 2312 C C . ASP B 1 138 ? 3.379 12.305 11.945 1 98.75 138 ASP B C 1
ATOM 2314 O O . ASP B 1 138 ? 2.904 11.945 10.859 1 98.75 138 ASP B O 1
ATOM 2318 N N . HIS B 1 139 ? 2.686 12.508 12.961 1 98.81 139 HIS B N 1
ATOM 2319 C CA . HIS B 1 139 ? 1.247 12.742 12.969 1 98.81 139 HIS B CA 1
ATOM 2320 C C . HIS B 1 139 ? 0.909 14.039 13.695 1 98.81 139 HIS B C 1
ATOM 2322 O O . HIS B 1 139 ? 1.161 14.172 14.898 1 98.81 139 HIS B O 1
ATOM 2328 N N . LEU B 1 140 ? 0.334 14.984 12.922 1 98.5 140 LEU B N 1
ATOM 2329 C CA . LEU B 1 140 ? -0.001 16.281 13.516 1 98.5 140 LEU B CA 1
ATOM 2330 C C . LEU B 1 140 ? -1.507 16.406 13.727 1 98.5 140 LEU B C 1
ATOM 2332 O O . LEU B 1 140 ? -2.291 16.062 12.836 1 98.5 140 LEU B O 1
ATOM 2336 N N . ILE B 1 141 ? -1.865 16.812 14.867 1 97.69 141 ILE B N 1
ATOM 2337 C CA . ILE B 1 141 ? -3.215 17.312 15.094 1 97.69 141 ILE B CA 1
ATOM 2338 C C . ILE B 1 141 ? -3.205 18.844 15.086 1 97.69 141 ILE B C 1
ATOM 2340 O O . ILE B 1 141 ? -2.539 19.469 15.906 1 97.69 141 ILE B O 1
ATOM 2344 N N . VAL B 1 142 ? -4.074 19.422 14.156 1 96.44 142 VAL B N 1
ATOM 2345 C CA . VAL B 1 142 ? -3.838 20.844 13.891 1 96.44 142 VAL B CA 1
ATOM 2346 C C . VAL B 1 142 ? -5.094 21.641 14.227 1 96.44 142 VAL B C 1
ATOM 2348 O O . VAL B 1 142 ? -6.207 21.125 14.156 1 96.44 142 VAL B O 1
ATOM 2351 N N . THR B 1 143 ? -4.906 22.859 14.664 1 94.75 143 THR B N 1
ATOM 2352 C CA . THR B 1 143 ? -5.887 23.922 14.758 1 94.75 143 THR B CA 1
ATOM 2353 C C . THR B 1 143 ? -5.391 25.188 14.055 1 94.75 143 THR B C 1
ATOM 2355 O O . THR B 1 143 ? -4.23 25.25 13.633 1 94.75 143 THR B O 1
ATOM 2358 N N . PRO B 1 144 ? -6.25 26.156 13.883 1 92.5 144 PRO B N 1
ATOM 2359 C CA . PRO B 1 144 ? -5.773 27.391 13.258 1 92.5 144 PRO B CA 1
ATOM 2360 C C . PRO B 1 144 ? -4.648 28.047 14.039 1 92.5 144 PRO B C 1
ATOM 2362 O O . PRO B 1 144 ? -3.85 28.797 13.469 1 92.5 144 PRO B O 1
ATOM 2365 N N . GLU B 1 145 ? -4.441 27.703 15.297 1 93.56 145 GLU B N 1
ATOM 2366 C CA . GLU B 1 145 ? -3.547 28.469 16.156 1 93.56 145 GLU B CA 1
ATOM 2367 C C . GLU B 1 145 ? -2.355 27.641 16.609 1 93.56 145 GLU B C 1
ATOM 2369 O O . GLU B 1 145 ? -1.309 28.172 16.969 1 93.56 145 GLU B O 1
ATOM 2374 N N . THR B 1 146 ? -2.545 26.328 16.688 1 96.56 146 THR B N 1
ATOM 2375 C CA . THR B 1 146 ? -1.51 25.469 17.25 1 96.56 146 THR B CA 1
ATOM 2376 C C . THR B 1 146 ? -1.631 24.047 16.703 1 96.56 146 THR B C 1
ATOM 2378 O O . THR B 1 146 ? -2.463 23.781 15.836 1 96.56 146 THR B O 1
ATOM 2381 N N . TYR B 1 147 ? -0.645 23.188 17.219 1 97.75 147 TYR B N 1
ATOM 2382 C CA . TYR B 1 147 ? -0.667 21.797 16.781 1 97.75 147 TYR B CA 1
ATOM 2383 C C . TYR B 1 147 ? -0.036 20.875 17.828 1 97.75 147 TYR B C 1
ATOM 2385 O O . TYR B 1 147 ? 0.641 21.344 18.75 1 97.75 147 TYR B O 1
ATOM 2393 N N . TYR B 1 148 ? -0.4 19.625 17.766 1 98.5 148 TYR B N 1
ATOM 2394 C CA . TYR B 1 148 ? 0.233 18.516 18.469 1 98.5 148 TYR B CA 1
ATOM 2395 C C . TYR B 1 148 ? 1.011 17.625 17.5 1 98.5 148 TYR B C 1
ATOM 2397 O O . TYR B 1 148 ? 0.497 17.25 16.438 1 98.5 148 TYR B O 1
ATOM 2405 N N . SER B 1 149 ? 2.27 17.359 17.812 1 98.75 149 SER B N 1
ATOM 2406 C CA . SER B 1 149 ? 3.111 16.453 17.031 1 98.75 149 SER B CA 1
ATOM 2407 C C . SER B 1 149 ? 3.379 15.156 17.797 1 98.75 149 SER B C 1
ATOM 2409 O O . SER B 1 149 ? 3.965 15.18 18.875 1 98.75 149 SER B O 1
ATOM 2411 N N . PHE B 1 150 ? 2.939 14.086 17.219 1 98.75 150 PHE B N 1
ATOM 2412 C CA . PHE B 1 150 ? 3.225 12.805 17.844 1 98.75 150 PHE B CA 1
ATOM 2413 C C . PHE B 1 150 ? 4.727 12.586 17.984 1 98.75 150 PHE B C 1
ATOM 2415 O O . PHE B 1 150 ? 5.195 12.039 18.984 1 98.75 150 PHE B O 1
ATOM 2422 N N . ALA B 1 151 ? 5.457 12.977 16.953 1 98.44 151 ALA B N 1
ATOM 2423 C CA . ALA B 1 151 ? 6.906 12.805 16.984 1 98.44 151 ALA B CA 1
ATOM 2424 C C . ALA B 1 151 ? 7.539 13.633 18.094 1 98.44 151 ALA B C 1
ATOM 2426 O O . ALA B 1 151 ? 8.336 13.125 18.875 1 98.44 151 ALA B O 1
ATOM 2427 N N . ASP B 1 152 ? 7.164 14.914 18.141 1 98.25 152 ASP B N 1
ATOM 2428 C CA . ASP B 1 152 ? 7.723 15.805 19.156 1 98.25 152 ASP B CA 1
ATOM 2429 C C . ASP B 1 152 ? 7.426 15.297 20.562 1 98.25 152 ASP B C 1
ATOM 2431 O O . ASP B 1 152 ? 8.25 15.43 21.469 1 98.25 152 ASP B O 1
ATOM 2435 N N . GLU B 1 153 ? 6.32 14.711 20.766 1 97.88 153 GLU B N 1
ATOM 2436 C CA . GLU B 1 153 ? 5.852 14.32 22.094 1 97.88 153 GLU B CA 1
ATOM 2437 C C . GLU B 1 153 ? 6.273 12.891 22.422 1 97.88 153 GLU B C 1
ATOM 2439 O O . GLU B 1 153 ? 5.863 12.344 23.453 1 97.88 153 GLU B O 1
ATOM 2444 N N . GLY B 1 154 ? 6.984 12.219 21.516 1 97 154 GLY B N 1
ATOM 2445 C CA . GLY B 1 154 ? 7.465 10.859 21.75 1 97 154 GLY B CA 1
ATOM 2446 C C . GLY B 1 154 ? 6.363 9.82 21.672 1 97 154 GLY B C 1
ATOM 2447 O O . GLY B 1 154 ? 6.441 8.781 22.344 1 97 154 GLY B O 1
ATOM 2448 N N . ALA B 1 155 ? 5.34 10.164 21.016 1 95.5 155 ALA B N 1
ATOM 2449 C CA . ALA B 1 155 ? 4.156 9.305 21 1 95.5 155 ALA B CA 1
ATOM 2450 C C . ALA B 1 155 ? 4.098 8.477 19.719 1 95.5 155 ALA B C 1
ATOM 2452 O O . ALA B 1 155 ? 3.113 7.777 19.469 1 95.5 155 ALA B O 1
ATOM 2453 N N . LEU B 1 156 ? 5.129 8.609 18.891 1 94.5 156 LEU B N 1
ATOM 2454 C CA . LEU B 1 156 ? 5.113 7.922 17.609 1 94.5 156 LEU B CA 1
ATOM 2455 C C . LE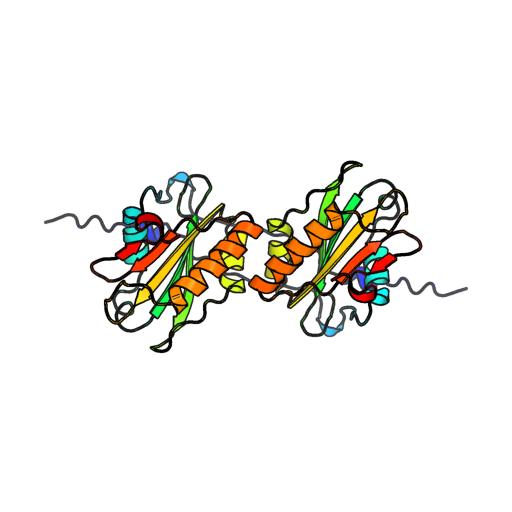U B 1 156 ? 5.809 6.566 17.703 1 94.5 156 LEU B C 1
ATOM 2457 O O . LEU B 1 156 ? 6.902 6.465 18.266 1 94.5 156 LEU B O 1
#

pLDDT: mean 84.78, std 18.29, range [33.66, 98.81]

Organism: Flavobacterium johnsoniae (strain ATCC 17061 / DSM 2064 / JCM 8514 / BCRC 14874 / CCUG 350202 / NBRC 14942 / NCIMB 11054 / UW101) (NCBI:txid376686)

Radius of gyration: 22.46 Å; Cα contacts (8 Å, |Δi|>4): 590; chains: 2; bounding box: 38×82×58 Å

Nearest PDB structures (foldseek):
  2qlc-assembly5_E  TM=9.161E-01  e=2.084E-13  Chlorobaculum tepidum TLS
  1umi-assembly1_A  TM=4.929E-01  e=3.086E-01  Mus musculus
  5b4n-assembly1_B  TM=4.919E-01  e=7.604E-01  Mus musculus
  8zuh-assembly1_A  TM=4.998E-01  e=8.649E-01  Bos taurus
  4a6q-assembly1_A  TM=3.751E-01  e=1.448E+00  Mus musculus